Protein AF-0000000067433835 (afdb_homodimer)

pLDDT: mean 89.55, std 10.84, range [39.53, 98.12]

Structure (mmCIF, N/CA/C/O backbone):
data_AF-0000000067433835-model_v1
#
loop_
_entity.id
_entity.type
_entity.pdbx_description
1 polymer 'Trafficking protein particle complex subunit'
#
loop_
_atom_site.group_PDB
_atom_site.id
_atom_site.type_symbol
_atom_site.label_atom_id
_atom_site.label_alt_id
_atom_site.label_comp_id
_atom_site.label_asym_id
_atom_site.label_entity_id
_atom_site.label_seq_id
_atom_site.pdbx_PDB_ins_code
_atom_site.Cartn_x
_atom_site.Cartn_y
_atom_site.Cartn_z
_atom_site.occupancy
_atom_site.B_iso_or_equiv
_atom_site.auth_seq_id
_atom_site.auth_comp_id
_atom_site.auth_asym_id
_atom_site.auth_atom_id
_atom_site.pdbx_PDB_model_num
ATOM 1 N N . MET A 1 1 ? 15.867 -4.273 -8.055 1 51.38 1 MET A N 1
ATOM 2 C CA . MET A 1 1 ? 14.977 -5.406 -7.801 1 51.38 1 MET A CA 1
ATOM 3 C C . MET A 1 1 ? 13.883 -5.484 -8.852 1 51.38 1 MET A C 1
ATOM 5 O O . MET A 1 1 ? 13.164 -4.508 -9.086 1 51.38 1 MET A O 1
ATOM 9 N N . ILE A 1 2 ? 14.023 -6.438 -9.914 1 63.78 2 ILE A N 1
ATOM 10 C CA . ILE A 1 2 ? 13.156 -6.684 -11.062 1 63.78 2 ILE A CA 1
ATOM 11 C C . ILE A 1 2 ? 11.859 -7.34 -10.602 1 63.78 2 ILE A C 1
ATOM 13 O O . ILE A 1 2 ? 11.547 -7.328 -9.406 1 63.78 2 ILE A O 1
ATOM 17 N N . TYR A 1 3 ? 10.867 -8 -11.312 1 83.88 3 TYR A N 1
ATOM 18 C CA . TYR A 1 3 ? 9.547 -8.602 -11.156 1 83.88 3 TYR A CA 1
ATOM 19 C C . TYR A 1 3 ? 9.648 -10.008 -10.578 1 83.88 3 TYR A C 1
ATOM 21 O O . TYR A 1 3 ? 10.547 -10.766 -10.945 1 83.88 3 TYR A O 1
ATOM 29 N N . SER A 1 4 ? 9.039 -10.266 -9.547 1 94.12 4 SER A N 1
ATOM 30 C CA . SER A 1 4 ? 8.773 -11.641 -9.125 1 94.12 4 SER A CA 1
ATOM 31 C C . SER A 1 4 ? 7.277 -11.883 -8.953 1 94.12 4 SER A C 1
ATOM 33 O O . SER A 1 4 ? 6.516 -10.953 -8.68 1 94.12 4 SER A O 1
ATOM 35 N N . PHE A 1 5 ? 6.973 -13.141 -9.25 1 96.69 5 PHE A N 1
ATOM 36 C CA . PHE A 1 5 ? 5.574 -13.539 -9.203 1 96.69 5 PHE A CA 1
ATOM 37 C C . PHE A 1 5 ? 5.379 -14.727 -8.266 1 96.69 5 PHE A C 1
ATOM 39 O O . PHE A 1 5 ? 6.129 -15.703 -8.32 1 96.69 5 PHE A O 1
ATOM 46 N N . TRP A 1 6 ? 4.355 -14.578 -7.363 1 97.56 6 TRP A N 1
ATOM 47 C CA . TRP A 1 6 ? 4.125 -15.578 -6.332 1 97.56 6 TRP A CA 1
ATOM 48 C C . TRP A 1 6 ? 2.648 -15.961 -6.262 1 97.56 6 TRP A C 1
ATOM 50 O O . TRP A 1 6 ? 1.775 -15.094 -6.363 1 97.56 6 TRP A O 1
ATOM 60 N N . ILE A 1 7 ? 2.393 -17.266 -5.973 1 97.69 7 ILE A N 1
ATOM 61 C CA . ILE A 1 7 ? 1.043 -17.719 -5.656 1 97.69 7 ILE A CA 1
ATOM 62 C C . ILE A 1 7 ? 1.061 -18.516 -4.352 1 97.69 7 ILE A C 1
ATOM 64 O O . ILE A 1 7 ? 1.869 -19.438 -4.191 1 97.69 7 ILE A O 1
ATOM 68 N N . PHE A 1 8 ? 0.218 -18.141 -3.498 1 96.88 8 PHE A N 1
ATOM 69 C CA . PHE A 1 8 ? 0.043 -18.859 -2.246 1 96.88 8 PHE A CA 1
ATOM 70 C C . PHE A 1 8 ? -1.345 -19.484 -2.174 1 96.88 8 PHE A C 1
ATOM 72 O O . PHE A 1 8 ? -2.32 -18.906 -2.65 1 96.88 8 PHE A O 1
ATOM 79 N N . ASP A 1 9 ? -1.438 -20.672 -1.582 1 94.19 9 ASP A N 1
ATOM 80 C CA . ASP A 1 9 ? -2.758 -21.266 -1.389 1 94.19 9 ASP A CA 1
ATOM 81 C C . ASP A 1 9 ? -3.371 -20.812 -0.062 1 94.19 9 ASP A C 1
ATOM 83 O O . ASP A 1 9 ? -2.789 -20 0.655 1 94.19 9 ASP A O 1
ATOM 87 N N . ARG A 1 10 ? -4.57 -21.281 0.203 1 92.38 10 ARG A N 1
ATOM 88 C CA . ARG A 1 10 ? -5.32 -20.812 1.365 1 92.38 10 ARG A CA 1
ATOM 89 C C . ARG A 1 10 ? -4.648 -21.25 2.662 1 92.38 10 ARG A C 1
ATOM 91 O O . ARG A 1 10 ? -5 -20.781 3.742 1 92.38 10 ARG A O 1
ATOM 98 N N . HIS A 1 11 ? -3.693 -22.172 2.631 1 91.44 11 HIS A N 1
ATOM 99 C CA . HIS A 1 11 ? -2.998 -22.688 3.809 1 91.44 11 HIS A CA 1
ATOM 100 C C . HIS A 1 11 ? -1.631 -22.031 3.965 1 91.44 11 HIS A C 1
ATOM 102 O O . HIS A 1 11 ? -0.769 -22.547 4.68 1 91.44 11 HIS A O 1
ATOM 108 N N . CYS A 1 12 ? -1.362 -20.969 3.225 1 92.19 12 CYS A N 1
ATOM 109 C CA . CYS A 1 12 ? -0.17 -20.141 3.316 1 92.19 12 CYS A CA 1
ATOM 110 C C . CYS A 1 12 ? 1.027 -20.828 2.668 1 92.19 12 CYS A C 1
ATOM 112 O O . CYS A 1 12 ? 2.17 -20.406 2.869 1 92.19 12 CYS A O 1
ATOM 114 N N . ASN A 1 13 ? 0.76 -21.844 1.94 1 94.25 13 ASN A N 1
ATOM 115 C CA . ASN A 1 13 ? 1.847 -22.469 1.193 1 94.25 13 ASN A CA 1
ATOM 116 C C . ASN A 1 13 ? 2.113 -21.75 -0.122 1 94.25 13 ASN A C 1
ATOM 118 O O . ASN A 1 13 ? 1.178 -21.406 -0.847 1 94.25 13 ASN A O 1
ATOM 122 N N . CYS A 1 14 ? 3.4 -21.531 -0.323 1 96.69 14 CYS A N 1
ATOM 123 C CA . CYS A 1 14 ? 3.766 -20.984 -1.628 1 96.69 14 CYS A CA 1
ATOM 124 C C . CYS A 1 14 ? 3.732 -22.078 -2.695 1 96.69 14 CYS A C 1
ATOM 126 O O . CYS A 1 14 ? 4.555 -22.984 -2.68 1 96.69 14 CYS A O 1
ATOM 128 N N . ILE A 1 15 ? 2.879 -21.938 -3.66 1 96.12 15 ILE A N 1
ATOM 129 C CA . ILE A 1 15 ? 2.684 -23.031 -4.613 1 96.12 15 ILE A CA 1
ATOM 130 C C . ILE A 1 15 ? 3.271 -22.641 -5.969 1 96.12 15 ILE A C 1
ATOM 132 O O . ILE A 1 15 ? 3.271 -23.438 -6.906 1 96.12 15 ILE A O 1
ATOM 136 N N . TYR A 1 16 ? 3.721 -21.453 -6.102 1 97.06 16 TYR A N 1
ATOM 137 C CA . TYR A 1 16 ? 4.391 -21.031 -7.328 1 97.06 16 TYR A CA 1
ATOM 138 C C . TYR A 1 16 ? 5.27 -19.812 -7.074 1 97.06 16 TYR A C 1
ATOM 140 O O . TYR A 1 16 ? 4.875 -18.891 -6.355 1 97.06 16 TYR A O 1
ATOM 148 N N . ASN A 1 17 ? 6.402 -19.812 -7.641 1 96.94 17 ASN A N 1
ATOM 149 C CA . ASN A 1 17 ? 7.312 -18.672 -7.613 1 96.94 17 ASN A CA 1
ATOM 150 C C . ASN A 1 17 ? 8.086 -18.547 -8.922 1 96.94 17 ASN A C 1
ATOM 152 O O . ASN A 1 17 ? 8.547 -19.531 -9.477 1 96.94 17 ASN A O 1
ATOM 156 N N . ARG A 1 18 ? 8.133 -17.359 -9.422 1 96.12 18 ARG A N 1
ATOM 157 C CA . ARG A 1 18 ? 8.891 -17.062 -10.641 1 96.12 18 ARG A CA 1
ATOM 158 C C . ARG A 1 18 ? 9.695 -15.773 -10.469 1 96.12 18 ARG A C 1
ATOM 160 O O . ARG A 1 18 ? 9.133 -14.711 -10.188 1 96.12 18 ARG A O 1
ATOM 167 N N . ASP A 1 19 ? 10.969 -15.891 -10.617 1 92.56 19 ASP A N 1
ATOM 168 C CA . ASP A 1 19 ? 11.875 -14.75 -10.539 1 92.56 19 ASP A CA 1
ATOM 169 C C . ASP A 1 19 ? 12.219 -14.234 -11.938 1 92.56 19 ASP A C 1
ATOM 171 O O . ASP A 1 19 ? 12.805 -14.953 -12.75 1 92.56 19 ASP A O 1
ATOM 175 N N . PHE A 1 20 ? 11.93 -12.93 -12.203 1 89.94 20 PHE A N 1
ATOM 176 C CA . PHE A 1 20 ? 12.164 -12.344 -13.516 1 89.94 20 PHE A CA 1
ATOM 177 C C . PHE A 1 20 ? 13.43 -11.484 -13.508 1 89.94 20 PHE A C 1
ATOM 179 O O . PHE A 1 20 ? 13.719 -10.797 -14.484 1 89.94 20 PHE A O 1
ATOM 186 N N . ALA A 1 21 ? 14.188 -11.312 -12.508 1 78.44 21 AL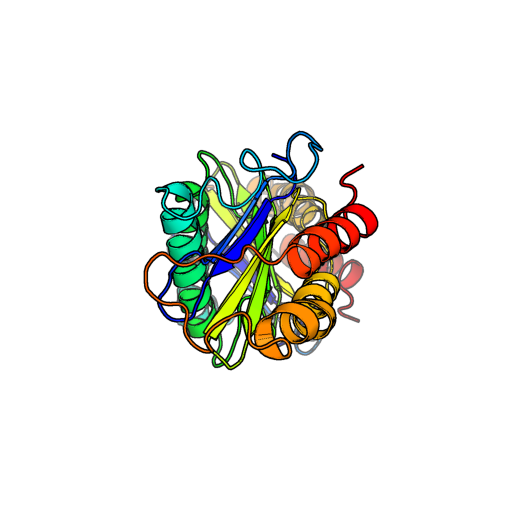A A N 1
ATOM 187 C CA . ALA A 1 21 ? 15.297 -10.383 -12.312 1 78.44 21 ALA A CA 1
ATOM 188 C C . ALA A 1 21 ? 16.297 -10.477 -13.453 1 78.44 21 ALA A C 1
ATOM 190 O O . ALA A 1 21 ? 16.812 -9.461 -13.93 1 78.44 21 ALA A O 1
ATOM 191 N N . GLN A 1 22 ? 16.672 -11.594 -13.969 1 75.69 22 GLN A N 1
ATOM 192 C CA . GLN A 1 22 ? 17.734 -11.695 -14.961 1 75.69 22 GLN A CA 1
ATOM 193 C C . GLN A 1 22 ? 1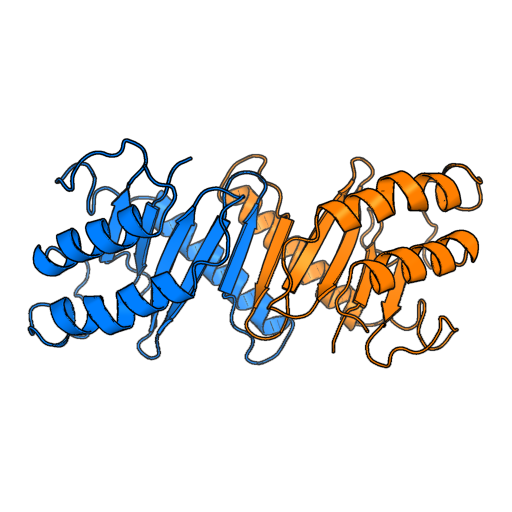7.172 -12.016 -16.344 1 75.69 22 GLN A C 1
ATOM 195 O O . GLN A 1 22 ? 17.922 -12.344 -17.266 1 75.69 22 GLN A O 1
ATOM 200 N N . HIS A 1 23 ? 15.906 -11.758 -16.516 1 78.88 23 HIS A N 1
ATOM 201 C CA . HIS A 1 23 ? 15.25 -12.008 -17.781 1 78.88 23 HIS A CA 1
ATOM 202 C C . HIS A 1 23 ? 15.625 -13.375 -18.344 1 78.88 23 HIS A C 1
ATOM 204 O O . HIS A 1 23 ? 15.812 -13.531 -19.547 1 78.88 23 HIS A O 1
ATOM 210 N N . LYS A 1 24 ? 15.867 -14.266 -17.484 1 83.81 24 LYS A N 1
ATOM 211 C CA . LYS A 1 24 ? 16.156 -15.633 -17.891 1 83.81 24 LYS A CA 1
ATOM 212 C C . LYS A 1 24 ? 14.859 -16.391 -18.219 1 83.81 24 LYS A C 1
ATOM 214 O O . LYS A 1 24 ? 13.812 -16.109 -17.641 1 83.81 24 LYS A O 1
ATOM 219 N N . PRO A 1 25 ? 14.953 -17.25 -19.203 1 87.38 25 PRO A N 1
ATOM 220 C CA . PRO A 1 25 ? 13.781 -18.078 -19.484 1 87.38 25 PRO A CA 1
ATOM 221 C C . PRO A 1 25 ? 13.367 -18.938 -18.281 1 87.38 25 PRO A C 1
ATOM 223 O O . PRO A 1 25 ? 14.156 -19.125 -17.359 1 87.38 25 PRO A O 1
ATOM 226 N N . ALA A 1 26 ? 12.148 -19.344 -18.375 1 91.06 26 ALA A N 1
ATOM 227 C CA . ALA A 1 26 ? 11.656 -20.234 -17.312 1 91.06 26 ALA A CA 1
ATOM 228 C C . ALA A 1 26 ? 12.5 -21.5 -17.234 1 91.06 26 ALA A C 1
ATOM 230 O O . ALA A 1 26 ? 12.797 -22.125 -18.25 1 91.06 26 ALA A O 1
ATOM 231 N N . SER A 1 27 ? 12.992 -21.812 -16.094 1 91.38 27 SER A N 1
ATOM 232 C CA . SER A 1 27 ? 13.789 -23 -15.805 1 91.38 27 SER A CA 1
ATOM 233 C C . SER A 1 27 ? 13.711 -23.375 -14.328 1 91.38 27 SER A C 1
ATOM 235 O O . SER A 1 27 ? 13 -22.734 -13.555 1 91.38 27 SER A O 1
ATOM 237 N N . LYS A 1 28 ? 14.367 -24.422 -13.977 1 89.69 28 LYS A N 1
ATOM 238 C CA . LYS A 1 28 ? 14.391 -24.891 -12.594 1 89.69 28 LYS A CA 1
ATOM 239 C C . LYS A 1 28 ? 15.055 -23.844 -11.68 1 89.69 28 LYS A C 1
ATOM 241 O O . LYS A 1 28 ? 14.836 -23.844 -10.469 1 89.69 28 LYS A O 1
ATOM 246 N N . ASP A 1 29 ? 15.805 -22.953 -12.352 1 91.31 29 ASP A N 1
ATOM 247 C CA . ASP A 1 29 ? 16.531 -21.938 -11.586 1 91.31 29 ASP A CA 1
ATOM 248 C C . ASP A 1 29 ? 15.703 -20.688 -11.383 1 91.31 29 ASP A C 1
ATOM 250 O O . ASP A 1 29 ? 16.062 -19.812 -10.586 1 91.31 29 ASP A O 1
ATOM 254 N N . THR A 1 30 ? 14.594 -20.578 -12.102 1 94.06 30 THR A N 1
ATOM 255 C CA . THR A 1 30 ? 13.844 -19.328 -12.031 1 94.06 30 THR A CA 1
ATOM 256 C C . THR A 1 30 ? 12.398 -19.594 -11.641 1 94.06 30 THR A C 1
ATOM 258 O O . THR A 1 30 ? 11.648 -18.656 -11.336 1 94.06 30 THR A O 1
ATOM 261 N N . VAL A 1 31 ? 12.016 -20.844 -11.664 1 96.12 31 VAL A N 1
ATOM 262 C CA . VAL A 1 31 ? 10.648 -21.219 -11.352 1 96.12 31 VAL A CA 1
ATOM 263 C C . VAL A 1 31 ? 10.633 -22.141 -10.141 1 96.12 31 VAL A C 1
ATOM 265 O O . VAL A 1 31 ? 11.359 -23.141 -10.109 1 96.12 31 VAL A O 1
ATOM 268 N N . ASN A 1 32 ? 9.883 -21.797 -9.133 1 96.31 32 ASN A N 1
ATOM 269 C CA . ASN A 1 32 ? 9.641 -22.594 -7.93 1 96.31 32 ASN A CA 1
ATOM 270 C C . ASN A 1 32 ? 10.938 -22.844 -7.156 1 96.31 32 ASN A C 1
ATOM 272 O O . ASN A 1 32 ? 11.078 -23.875 -6.496 1 96.31 32 ASN A O 1
ATOM 276 N N . ARG A 1 33 ? 11.836 -21.984 -7.312 1 93.69 33 ARG A N 1
ATOM 277 C CA . ARG A 1 33 ? 13.117 -22.109 -6.625 1 93.69 33 ARG A CA 1
ATOM 278 C C . ARG A 1 33 ? 13 -21.688 -5.16 1 93.69 33 ARG A C 1
ATOM 280 O O . ARG A 1 33 ? 13.672 -22.25 -4.293 1 93.69 33 ARG A O 1
ATOM 287 N N . ASN A 1 34 ? 12.07 -20.766 -4.859 1 93.62 34 ASN A N 1
ATOM 288 C CA . ASN A 1 34 ? 12.055 -20.125 -3.551 1 93.62 34 ASN A CA 1
ATOM 289 C C . ASN A 1 34 ? 10.773 -20.453 -2.783 1 93.62 34 ASN A C 1
ATOM 291 O O . ASN A 1 34 ? 10.477 -19.812 -1.768 1 93.62 34 ASN A O 1
ATOM 295 N N . ASN A 1 35 ? 10.062 -21.422 -3.166 1 94.5 35 ASN A N 1
ATOM 296 C CA . ASN A 1 35 ? 8.75 -21.703 -2.588 1 94.5 35 ASN A CA 1
ATOM 297 C C . ASN A 1 35 ? 8.852 -22.062 -1.107 1 94.5 35 ASN A C 1
ATOM 299 O O . ASN A 1 35 ? 7.953 -21.734 -0.325 1 94.5 35 ASN A O 1
ATOM 303 N N . ASP A 1 36 ? 9.922 -22.719 -0.747 1 91.25 36 ASP A N 1
ATOM 304 C CA . ASP A 1 36 ? 10.031 -23.219 0.623 1 91.25 36 ASP A CA 1
ATOM 305 C C . ASP A 1 36 ? 11.055 -22.422 1.42 1 91.25 36 ASP A C 1
ATOM 307 O O . ASP A 1 36 ? 11.406 -22.781 2.541 1 91.25 36 ASP A O 1
ATOM 311 N N . LYS A 1 37 ? 11.492 -21.359 0.833 1 92.38 37 LYS A N 1
ATOM 312 C CA . LYS A 1 37 ? 12.516 -20.547 1.499 1 92.38 37 LYS A CA 1
ATOM 313 C C . LYS A 1 37 ? 11.883 -19.547 2.465 1 92.38 37 LYS A C 1
ATOM 315 O O . LYS A 1 37 ? 10.672 -19.328 2.426 1 92.38 37 LYS A O 1
ATOM 320 N N . ASP A 1 38 ? 12.742 -18.969 3.271 1 93.38 38 ASP A N 1
ATOM 321 C CA . ASP A 1 38 ? 12.32 -17.984 4.266 1 93.38 38 ASP A CA 1
ATOM 322 C C . ASP A 1 38 ? 11.727 -16.75 3.602 1 93.38 38 ASP A C 1
ATOM 324 O O . ASP A 1 38 ? 10.82 -16.125 4.148 1 93.38 38 ASP A O 1
ATOM 328 N N . GLU A 1 39 ? 12.219 -16.531 2.443 1 91.5 39 GLU A N 1
ATOM 329 C CA . GLU A 1 39 ? 11.75 -15.352 1.728 1 91.5 39 GLU A CA 1
ATOM 330 C C . GLU A 1 39 ? 10.258 -15.445 1.435 1 91.5 39 GLU A C 1
ATOM 332 O O . GLU A 1 39 ? 9.523 -14.461 1.603 1 91.5 39 GLU A O 1
ATOM 337 N N . ALA A 1 40 ? 9.82 -16.594 1.001 1 95.12 40 ALA A N 1
ATOM 338 C CA . ALA A 1 40 ? 8.406 -16.797 0.706 1 95.12 40 ALA A CA 1
ATOM 339 C C . ALA A 1 40 ? 7.555 -16.656 1.964 1 95.12 40 ALA A C 1
ATOM 341 O O . ALA A 1 40 ? 6.52 -15.977 1.944 1 95.12 40 ALA A O 1
ATOM 342 N N . LYS A 1 41 ? 8.016 -17.172 2.953 1 94.69 41 LYS A N 1
ATOM 343 C CA . LYS A 1 41 ? 7.297 -17.109 4.223 1 94.69 41 LYS A CA 1
ATOM 344 C C . LYS A 1 41 ? 7.219 -15.68 4.738 1 94.69 41 LYS A C 1
ATOM 346 O O . LYS A 1 41 ? 6.168 -15.242 5.215 1 94.69 41 LYS A O 1
ATOM 351 N N . LEU A 1 42 ? 8.305 -15.039 4.672 1 94 42 LEU A N 1
ATOM 352 C CA . LEU A 1 42 ? 8.352 -13.656 5.113 1 94 42 LEU A CA 1
ATOM 353 C C . LEU A 1 42 ? 7.406 -12.789 4.285 1 94 42 LEU A C 1
ATOM 355 O O . LEU A 1 42 ? 6.672 -11.961 4.828 1 94 42 LEU A O 1
ATOM 359 N N . LEU A 1 43 ? 7.473 -13 2.967 1 94.25 43 LEU A N 1
ATOM 360 C CA . LEU A 1 43 ? 6.613 -12.234 2.072 1 94.25 43 LEU A CA 1
ATOM 361 C C . LEU A 1 43 ? 5.145 -12.453 2.41 1 94.25 43 LEU A C 1
ATOM 363 O O . LEU A 1 43 ? 4.391 -11.484 2.576 1 94.25 43 LEU A O 1
ATOM 367 N N . PHE A 1 44 ? 4.82 -13.695 2.557 1 95.56 44 PHE A N 1
ATOM 368 C CA . PHE A 1 44 ? 3.434 -14.008 2.881 1 95.56 44 PHE A CA 1
ATOM 369 C C . PHE A 1 44 ? 3.039 -13.391 4.219 1 95.56 44 PHE A C 1
ATOM 371 O O . PHE A 1 44 ? 1.987 -12.758 4.328 1 95.56 44 PHE A O 1
ATOM 378 N N . GLY A 1 45 ? 3.803 -13.625 5.172 1 95.38 45 GLY A N 1
ATOM 379 C CA . GLY A 1 45 ? 3.492 -13.109 6.496 1 95.38 45 GLY A CA 1
ATOM 380 C C . GLY A 1 45 ? 3.285 -11.609 6.52 1 95.38 45 GLY A C 1
ATOM 381 O O . GLY A 1 45 ? 2.348 -11.117 7.152 1 95.38 45 GLY A O 1
ATOM 382 N N . ALA A 1 46 ? 4.156 -10.906 5.906 1 94.44 46 ALA A N 1
ATOM 383 C CA . ALA A 1 46 ? 4.055 -9.453 5.859 1 94.44 46 ALA A CA 1
ATOM 384 C C . ALA A 1 46 ? 2.766 -9.016 5.176 1 94.44 46 ALA A C 1
ATOM 386 O O . ALA A 1 46 ? 2.029 -8.172 5.703 1 94.44 46 ALA A O 1
ATOM 387 N N . ILE A 1 47 ? 2.475 -9.617 4.078 1 94.44 47 ILE A N 1
ATOM 388 C CA . ILE A 1 47 ? 1.293 -9.234 3.309 1 94.44 47 ILE A CA 1
ATOM 389 C C . ILE A 1 47 ? 0.031 -9.602 4.086 1 94.44 47 ILE A C 1
ATOM 391 O O . ILE A 1 47 ? -0.93 -8.836 4.121 1 94.44 47 ILE A O 1
ATOM 395 N N . PHE A 1 48 ? 0.115 -10.758 4.707 1 94.38 48 PHE A N 1
ATOM 396 C CA . PHE A 1 48 ? -1.004 -11.195 5.535 1 94.38 48 PHE A CA 1
ATOM 397 C C . PHE A 1 48 ? -1.274 -10.188 6.648 1 94.38 48 PHE A C 1
ATOM 399 O O . PHE A 1 48 ? -2.418 -9.781 6.859 1 94.38 48 PHE A O 1
ATOM 406 N N . SER A 1 49 ? -0.262 -9.805 7.309 1 94.62 49 SER A N 1
ATOM 407 C CA . SER A 1 49 ? -0.385 -8.852 8.406 1 94.62 49 SER A CA 1
ATOM 408 C C . SER A 1 49 ? -0.894 -7.5 7.906 1 94.62 49 SER A C 1
ATOM 410 O O . SER A 1 49 ? -1.765 -6.891 8.531 1 94.62 49 SER A O 1
ATOM 412 N N . MET A 1 50 ? -0.396 -7.008 6.848 1 94.69 50 MET A N 1
ATOM 413 C CA . MET A 1 50 ? -0.802 -5.723 6.293 1 94.69 50 MET A CA 1
ATOM 414 C C . MET A 1 50 ? -2.268 -5.75 5.867 1 94.69 50 MET A C 1
ATOM 416 O O . MET A 1 50 ? -2.998 -4.781 6.082 1 94.69 50 MET A O 1
ATOM 420 N N . SER A 1 51 ? -2.623 -6.848 5.227 1 93.75 51 SER A N 1
ATOM 421 C CA . SER A 1 51 ? -4.016 -7.012 4.82 1 93.75 51 SER A CA 1
ATOM 422 C C . SER A 1 51 ? -4.953 -6.957 6.023 1 93.75 51 SER A C 1
ATOM 424 O O . SER A 1 51 ? -6.008 -6.328 5.965 1 93.75 51 SER A O 1
ATOM 426 N N . ARG A 1 52 ? -4.543 -7.566 7.066 1 92.38 52 ARG A N 1
ATOM 427 C CA . ARG A 1 52 ? -5.34 -7.551 8.289 1 92.38 52 ARG A CA 1
ATOM 428 C C . ARG A 1 52 ? -5.445 -6.141 8.852 1 92.38 52 ARG A C 1
ATOM 430 O O . ARG A 1 52 ? -6.523 -5.715 9.281 1 92.38 52 ARG A O 1
ATOM 437 N N . LEU A 1 53 ? -4.367 -5.414 8.875 1 92.81 53 LEU A N 1
ATOM 438 C CA . LEU A 1 53 ? -4.359 -4.039 9.367 1 92.81 53 LEU A CA 1
ATOM 439 C C . LEU A 1 53 ? -5.27 -3.154 8.523 1 92.81 53 LEU A C 1
ATOM 441 O O . LEU A 1 53 ? -6 -2.316 9.062 1 92.81 53 LEU A O 1
ATOM 445 N N . SER A 1 54 ? -5.199 -3.289 7.223 1 91 54 SER A N 1
ATOM 446 C CA . SER A 1 54 ? -6.035 -2.506 6.32 1 91 54 SER A CA 1
ATOM 447 C C . SER A 1 54 ? -7.516 -2.768 6.574 1 91 54 SER A C 1
ATOM 449 O O . SER A 1 54 ? -8.336 -1.848 6.508 1 91 54 SER A O 1
ATOM 451 N N . SER A 1 55 ? -7.852 -4.02 6.879 1 89.62 55 SER A N 1
ATOM 452 C CA . SER A 1 55 ? -9.242 -4.395 7.117 1 89.62 55 SER A CA 1
ATOM 453 C C . SER A 1 55 ? -9.766 -3.783 8.414 1 89.62 55 SER A C 1
ATOM 455 O O . SER A 1 55 ? -10.969 -3.564 8.555 1 89.62 55 SER A O 1
ATOM 457 N N . LYS A 1 56 ? -8.898 -3.557 9.359 1 87.5 56 LYS A N 1
ATOM 458 C CA . LYS A 1 56 ? -9.273 -2.926 10.617 1 87.5 56 LYS A CA 1
ATOM 459 C C . LYS A 1 56 ? -9.586 -1.446 10.422 1 87.5 56 LYS A C 1
ATOM 461 O O . LYS A 1 56 ? -10.391 -0.872 11.164 1 87.5 56 LYS A O 1
ATOM 466 N N . LEU A 1 57 ? -8.938 -0.791 9.438 1 86.44 57 LEU A N 1
ATOM 467 C CA . LEU A 1 57 ? -9.148 0.625 9.148 1 86.44 57 LEU A CA 1
ATOM 468 C C . LEU A 1 57 ? -10.516 0.857 8.523 1 86.44 57 LEU A C 1
ATOM 470 O O . LEU A 1 57 ? -11.141 1.896 8.742 1 86.44 57 LEU A O 1
ATOM 474 N N . SER A 1 58 ? -10.938 -0.116 7.746 1 82.56 58 SER A N 1
ATOM 475 C CA . SER A 1 58 ? -12.234 -0.031 7.082 1 82.56 58 SER A CA 1
ATOM 476 C C . SER A 1 58 ? -12.812 -1.417 6.82 1 82.56 58 SER A C 1
ATOM 478 O O . SER A 1 58 ? -12.188 -2.238 6.145 1 82.56 58 SER A O 1
ATOM 480 N N . ASP A 1 59 ? -13.938 -1.585 7.309 1 82.62 59 ASP A N 1
ATOM 481 C CA . ASP A 1 59 ? -14.578 -2.893 7.211 1 82.62 59 ASP A CA 1
ATOM 482 C C . ASP A 1 59 ? -14.672 -3.354 5.758 1 82.62 59 ASP A C 1
ATOM 484 O O . ASP A 1 59 ? -15.133 -2.607 4.891 1 82.62 59 ASP A O 1
ATOM 488 N N . GLY A 1 60 ? -14.312 -4.598 5.531 1 81.81 60 GLY A N 1
ATOM 489 C CA . GLY A 1 60 ? -14.422 -5.203 4.215 1 81.81 60 GLY A CA 1
ATOM 490 C C . GLY A 1 60 ? -13.398 -4.684 3.227 1 81.81 60 GLY A C 1
ATOM 491 O O . GLY A 1 60 ? -13.508 -4.922 2.021 1 81.81 60 GLY A O 1
ATOM 492 N N . ASN A 1 61 ? -12.5 -3.992 3.723 1 86.06 61 ASN A N 1
ATOM 493 C CA . ASN A 1 61 ? -11.484 -3.375 2.875 1 86.06 61 ASN A CA 1
ATOM 494 C C . ASN A 1 61 ? -10.344 -4.348 2.568 1 86.06 61 ASN A C 1
ATOM 496 O O . ASN A 1 61 ? -9.836 -5.016 3.467 1 86.06 61 ASN A O 1
ATOM 500 N N . VAL A 1 62 ? -10.133 -4.531 1.301 1 91.5 62 VAL A N 1
ATOM 501 C CA . VAL A 1 62 ? -9.102 -5.469 0.876 1 91.5 62 VAL A CA 1
ATOM 502 C C . VAL A 1 62 ? -7.895 -4.699 0.335 1 91.5 62 VAL A C 1
ATOM 504 O O . VAL A 1 62 ? -8.047 -3.816 -0.515 1 91.5 62 VAL A O 1
ATOM 507 N N . LEU A 1 63 ? -6.695 -5.078 0.83 1 96.44 63 LEU A N 1
ATOM 508 C CA . LEU A 1 63 ? -5.449 -4.488 0.344 1 96.44 63 LEU A CA 1
ATOM 509 C C . LEU A 1 63 ? -5.176 -4.91 -1.096 1 96.44 63 LEU A C 1
ATOM 511 O O . LEU A 1 63 ? -5.227 -6.102 -1.418 1 96.44 63 LEU A O 1
ATOM 515 N N . GLN A 1 64 ? -4.906 -3.951 -1.947 1 97.25 64 GLN A N 1
ATOM 516 C CA . GLN A 1 64 ? -4.703 -4.262 -3.357 1 97.25 64 GLN A CA 1
ATOM 517 C C . GLN A 1 64 ? -3.246 -4.047 -3.764 1 97.25 64 GLN A C 1
ATOM 519 O O . GLN A 1 64 ? -2.764 -4.664 -4.715 1 97.25 64 GLN A O 1
ATOM 524 N N . SER A 1 65 ? -2.572 -3.17 -3.145 1 97.25 65 SER A N 1
ATOM 525 C CA . SER A 1 65 ? -1.157 -2.941 -3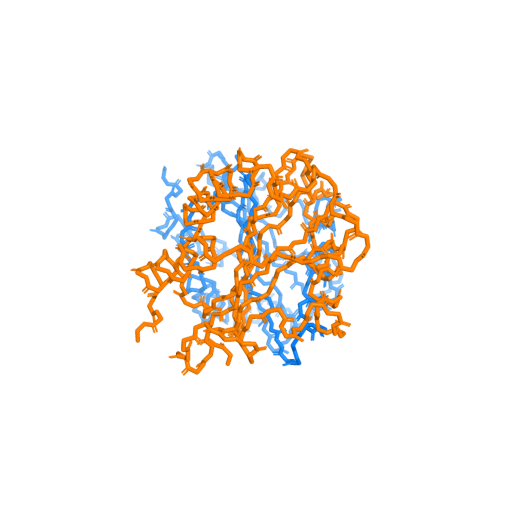.424 1 97.25 65 SER A CA 1
ATOM 526 C C . SER A 1 65 ? -0.515 -2.07 -2.35 1 97.25 65 SER A C 1
ATOM 528 O O . SER A 1 65 ? -1.214 -1.417 -1.573 1 97.25 65 SER A O 1
ATOM 530 N N . PHE A 1 66 ? 0.727 -2.105 -2.252 1 96.56 66 PHE A N 1
ATOM 531 C CA . PHE A 1 66 ? 1.497 -1.126 -1.494 1 96.56 66 PHE A CA 1
ATOM 532 C C . PHE A 1 66 ? 2.838 -0.853 -2.168 1 96.56 66 PHE A C 1
ATOM 534 O O . PHE A 1 66 ? 3.385 -1.723 -2.85 1 96.56 66 PHE A O 1
ATOM 541 N N . ARG A 1 67 ? 3.326 0.36 -1.952 1 96.19 67 ARG A N 1
ATOM 542 C CA . ARG A 1 67 ? 4.531 0.851 -2.611 1 96.19 67 ARG A CA 1
ATOM 543 C C . ARG A 1 67 ? 5.562 1.318 -1.589 1 96.19 67 ARG A C 1
ATOM 545 O O . ARG A 1 67 ? 5.223 2.008 -0.625 1 96.19 67 ARG A O 1
ATOM 552 N N . THR A 1 68 ? 6.754 0.889 -1.786 1 95.12 68 THR A N 1
ATOM 553 C CA . THR A 1 68 ? 7.883 1.358 -0.992 1 95.12 68 THR A CA 1
ATOM 554 C C . THR A 1 68 ? 8.891 2.096 -1.868 1 95.12 68 THR A C 1
ATOM 556 O O . THR A 1 68 ? 8.68 2.244 -3.074 1 95.12 68 THR A O 1
ATOM 559 N N . GLY A 1 69 ? 9.906 2.578 -1.23 1 92.06 69 GLY A N 1
ATOM 560 C CA . GLY A 1 69 ? 10.969 3.221 -1.987 1 92.06 69 GLY A CA 1
ATOM 561 C C . GLY A 1 69 ? 11.727 2.26 -2.881 1 92.06 69 GLY A C 1
ATOM 562 O O . GLY A 1 69 ? 12.445 2.684 -3.789 1 92.06 69 GLY A O 1
ATOM 563 N N . LYS A 1 70 ? 11.523 0.955 -2.713 1 92.12 70 LYS A N 1
ATOM 564 C CA . LYS A 1 70 ? 12.344 -0.029 -3.412 1 92.12 70 LYS A CA 1
ATOM 565 C C . LYS A 1 70 ? 11.508 -0.845 -4.395 1 92.12 70 LYS A C 1
ATOM 567 O O . LYS A 1 70 ? 11.984 -1.204 -5.473 1 92.12 70 LYS A O 1
ATOM 572 N N . TYR A 1 71 ? 10.266 -1.127 -4.066 1 92.94 71 TYR A N 1
ATOM 573 C CA . TYR A 1 71 ? 9.422 -1.968 -4.914 1 92.94 71 TYR A CA 1
ATOM 574 C C . TYR A 1 71 ? 7.945 -1.677 -4.68 1 92.94 71 TYR A C 1
ATOM 576 O O . TYR A 1 71 ? 7.594 -0.904 -3.783 1 92.94 71 TYR A O 1
ATOM 584 N N . LYS A 1 72 ? 7.172 -2.209 -5.492 1 95.19 72 LYS A N 1
ATOM 585 C CA . LYS A 1 72 ? 5.719 -2.217 -5.352 1 95.19 72 LYS A CA 1
ATOM 586 C C . LYS A 1 72 ? 5.172 -3.641 -5.363 1 95.19 72 LYS A C 1
ATOM 588 O O . LYS A 1 72 ? 5.586 -4.461 -6.188 1 95.19 72 LYS A O 1
ATOM 593 N N . ALA A 1 73 ? 4.305 -3.908 -4.441 1 96 73 ALA A N 1
ATOM 594 C CA . ALA A 1 73 ? 3.617 -5.195 -4.391 1 96 73 ALA A CA 1
ATOM 595 C C . ALA A 1 73 ? 2.168 -5.062 -4.852 1 96 73 ALA A C 1
ATOM 597 O O . ALA A 1 73 ? 1.438 -4.191 -4.371 1 96 73 ALA A O 1
ATOM 598 N N . HIS A 1 74 ? 1.77 -5.891 -5.754 1 97.06 74 HIS A N 1
ATOM 599 C CA . HIS A 1 74 ? 0.399 -5.984 -6.246 1 97.06 74 HIS A CA 1
ATOM 600 C C . HIS A 1 74 ? -0.258 -7.285 -5.801 1 97.06 74 HIS A C 1
ATOM 602 O O . HIS A 1 74 ? 0.341 -8.359 -5.914 1 97.06 74 HIS A O 1
ATOM 608 N N . LEU A 1 75 ? -1.496 -7.121 -5.332 1 98.12 75 LEU A N 1
ATOM 609 C CA . LEU A 1 75 ? -2.094 -8.258 -4.637 1 98.12 75 LEU A CA 1
ATOM 610 C C . LEU A 1 75 ? -3.473 -8.578 -5.207 1 98.12 75 LEU A C 1
ATOM 612 O O . LEU A 1 75 ? -4.25 -7.668 -5.504 1 98.12 75 LEU A O 1
ATOM 616 N N . LYS A 1 76 ? -3.764 -9.859 -5.34 1 97.56 76 LYS A N 1
ATOM 617 C CA . LYS A 1 76 ? -5.094 -10.352 -5.68 1 97.56 76 LYS A CA 1
ATOM 618 C C . LYS A 1 76 ? -5.434 -11.602 -4.867 1 97.56 76 LYS A C 1
ATOM 620 O O . LYS A 1 76 ? -4.715 -12.602 -4.922 1 97.56 76 LYS A O 1
ATOM 625 N N . GLU A 1 77 ? -6.516 -11.477 -4.16 1 95.69 77 GLU A N 1
ATOM 626 C CA . GLU A 1 77 ? -7.031 -12.625 -3.422 1 95.69 77 GLU A CA 1
ATOM 627 C C . GLU A 1 77 ? -8.305 -13.164 -4.059 1 95.69 77 GLU A C 1
ATOM 629 O O . GLU A 1 77 ? -9.203 -12.398 -4.41 1 95.69 77 GLU A O 1
ATOM 634 N N . THR A 1 78 ? -8.398 -14.469 -4.176 1 95.12 78 THR A N 1
ATOM 635 C CA . THR A 1 78 ? -9.57 -15.086 -4.781 1 95.12 78 THR A CA 1
ATOM 636 C C . THR A 1 78 ? -10.539 -15.578 -3.707 1 95.12 78 THR A C 1
ATOM 638 O O . THR A 1 78 ? -10.195 -15.602 -2.521 1 95.12 78 THR A O 1
ATOM 641 N N . ALA A 1 79 ? -11.711 -16.016 -4.125 1 91.81 79 ALA A N 1
ATOM 642 C CA . ALA A 1 79 ? -12.734 -16.531 -3.217 1 91.81 79 ALA A CA 1
ATOM 643 C C . ALA A 1 79 ? -12.289 -17.844 -2.566 1 91.81 79 ALA A C 1
ATOM 645 O O . ALA A 1 79 ? -12.68 -18.141 -1.437 1 91.81 79 ALA A O 1
ATOM 646 N N . THR A 1 80 ? -11.391 -18.578 -3.227 1 92.19 80 THR A N 1
ATOM 647 C CA . THR A 1 80 ? -10.93 -19.875 -2.707 1 92.19 80 THR A CA 1
ATOM 648 C C . THR A 1 80 ? -9.727 -19.688 -1.788 1 92.19 80 THR A C 1
ATOM 650 O O . THR A 1 80 ? -9.227 -20.656 -1.213 1 92.19 80 THR A O 1
ATOM 653 N N . GLY A 1 81 ? -9.266 -18.5 -1.647 1 93.19 81 GLY A N 1
ATOM 654 C CA . GLY A 1 81 ? -8.211 -18.188 -0.7 1 93.19 81 GLY A CA 1
ATOM 655 C C . GLY A 1 81 ? -6.828 -18.172 -1.331 1 93.19 81 GLY A C 1
ATOM 656 O O . GLY A 1 81 ? -5.816 -18.125 -0.628 1 93.19 81 GLY A O 1
ATOM 657 N N . LEU A 1 82 ? -6.812 -18.25 -2.652 1 95.56 82 LEU A N 1
ATOM 658 C CA . LEU A 1 82 ? -5.531 -18.078 -3.328 1 95.56 82 LEU A CA 1
ATOM 659 C C . LEU A 1 82 ? -5.082 -16.625 -3.281 1 95.56 82 LEU A C 1
ATOM 661 O O . LEU A 1 82 ? -5.906 -15.711 -3.357 1 95.56 82 LEU A O 1
ATOM 665 N N . ARG A 1 83 ? -3.793 -16.453 -3.227 1 97.06 83 ARG A N 1
ATOM 666 C CA . ARG A 1 83 ? -3.209 -15.125 -3.264 1 97.06 83 ARG A CA 1
ATOM 667 C C . ARG A 1 83 ? -2.17 -15.008 -4.375 1 97.06 83 ARG A C 1
ATOM 669 O O . ARG A 1 83 ? -1.207 -15.781 -4.414 1 97.06 83 ARG A O 1
ATOM 676 N N . PHE A 1 84 ? -2.441 -14.141 -5.277 1 98 84 PHE A N 1
ATOM 677 C CA . PHE A 1 84 ? -1.499 -13.789 -6.328 1 98 84 PHE A CA 1
ATOM 678 C C . PHE A 1 84 ? -0.749 -12.508 -5.977 1 98 84 PHE A C 1
ATOM 680 O O . PHE A 1 84 ? -1.365 -11.477 -5.695 1 98 84 PHE A O 1
ATOM 687 N N . ILE A 1 85 ? 0.599 -12.586 -5.973 1 97.62 85 ILE A N 1
ATOM 688 C CA . ILE A 1 85 ? 1.43 -11.453 -5.586 1 97.62 85 ILE A CA 1
ATOM 689 C C . ILE A 1 85 ? 2.463 -11.172 -6.672 1 97.62 85 ILE A C 1
ATOM 691 O O . ILE A 1 85 ? 3.234 -12.055 -7.047 1 97.62 85 ILE A O 1
ATOM 695 N N . LEU A 1 86 ? 2.441 -10.016 -7.184 1 96.19 86 LEU A N 1
ATOM 696 C CA . LEU A 1 86 ? 3.43 -9.562 -8.156 1 96.19 86 LEU A CA 1
ATOM 697 C C . LEU A 1 86 ? 4.254 -8.406 -7.602 1 96.19 86 LEU A C 1
ATOM 699 O O . LEU A 1 86 ? 3.703 -7.379 -7.211 1 96.19 86 LEU A O 1
ATOM 703 N N . ILE A 1 87 ? 5.531 -8.625 -7.527 1 95 87 ILE A N 1
ATOM 704 C CA . ILE A 1 87 ? 6.445 -7.578 -7.082 1 95 87 ILE A CA 1
ATOM 705 C C . ILE A 1 87 ? 7.07 -6.887 -8.289 1 95 87 ILE A C 1
ATOM 707 O O . ILE A 1 87 ? 7.582 -7.547 -9.195 1 95 87 ILE A O 1
ATOM 711 N N . SER A 1 88 ? 7.008 -5.559 -8.336 1 93.38 88 SER A N 1
ATOM 712 C CA . SER A 1 88 ? 7.555 -4.773 -9.438 1 93.38 88 SER A CA 1
ATOM 713 C C . SER A 1 88 ? 8.422 -3.627 -8.922 1 93.38 88 SER A C 1
ATOM 715 O O . SER A 1 88 ? 8.633 -3.494 -7.719 1 93.38 88 SER A O 1
ATOM 717 N N . ASP A 1 89 ? 8.977 -2.896 -9.867 1 91.94 89 ASP A N 1
ATOM 718 C CA . ASP A 1 89 ? 9.594 -1.625 -9.508 1 91.94 89 ASP A CA 1
ATOM 719 C C . ASP A 1 89 ? 8.578 -0.663 -8.906 1 91.94 89 ASP A C 1
ATOM 721 O O . ASP A 1 89 ? 7.391 -0.709 -9.258 1 91.94 89 ASP A O 1
ATOM 725 N N . SER A 1 90 ? 9.062 0.232 -8.102 1 91.75 90 SER A N 1
ATOM 726 C CA . SER A 1 90 ? 8.195 1.148 -7.367 1 91.75 90 SER A CA 1
ATOM 727 C C . SER A 1 90 ? 7.457 2.088 -8.32 1 91.75 90 SER A C 1
ATOM 729 O O . SER A 1 90 ? 6.406 2.631 -7.969 1 91.75 90 SER A O 1
ATOM 731 N N . ASN A 1 91 ? 7.926 2.275 -9.5 1 89.94 91 ASN A N 1
ATOM 732 C CA . ASN A 1 91 ? 7.371 3.271 -10.406 1 89.94 91 ASN A CA 1
ATOM 733 C C . ASN A 1 91 ? 6.344 2.658 -11.359 1 89.94 91 ASN A C 1
ATOM 735 O O . ASN A 1 91 ? 5.754 3.359 -12.18 1 89.94 91 ASN A O 1
ATOM 739 N N . VAL A 1 92 ? 6.117 1.411 -11.211 1 90.56 92 VAL A N 1
ATOM 740 C CA . VAL A 1 92 ? 5.172 0.722 -12.086 1 90.56 92 VAL A CA 1
ATOM 741 C C . VAL A 1 92 ? 3.742 1.084 -11.688 1 90.56 92 VAL A C 1
ATOM 743 O O . VAL A 1 92 ? 3.443 1.25 -10.5 1 90.56 92 VAL A O 1
ATOM 746 N N . GLY A 1 93 ? 2.859 1.258 -12.656 1 91.12 93 GLY A N 1
ATOM 747 C CA . GLY A 1 93 ? 1.457 1.56 -12.414 1 91.12 93 GLY A CA 1
ATOM 748 C C . GLY A 1 93 ? 0.673 0.372 -11.883 1 91.12 93 GLY A C 1
ATOM 749 O O . GLY A 1 93 ? 1.259 -0.612 -11.43 1 91.12 93 GLY A O 1
ATOM 750 N N . ASP A 1 94 ? -0.548 0.534 -11.844 1 92.38 94 ASP A N 1
ATOM 751 C CA . ASP A 1 94 ? -1.466 -0.469 -11.312 1 92.38 94 ASP A CA 1
ATOM 752 C C . ASP A 1 94 ? -1.46 -1.729 -12.172 1 92.38 94 ASP A C 1
ATOM 754 O O . ASP A 1 94 ? -1.71 -1.665 -13.375 1 92.38 94 ASP A O 1
ATOM 758 N N . LEU A 1 95 ? -1.254 -2.842 -11.562 1 94.12 95 LEU A N 1
ATOM 759 C CA . LEU A 1 95 ? -1.22 -4.098 -12.305 1 94.12 95 LEU A CA 1
ATOM 760 C C . LEU A 1 95 ? -2.383 -4.996 -11.898 1 94.12 95 LEU A C 1
ATOM 762 O O . LEU A 1 95 ? -2.311 -6.219 -12.055 1 94.12 95 LEU A O 1
ATOM 766 N N . SER A 1 96 ? -3.379 -4.438 -11.312 1 94.31 96 SER A N 1
ATOM 767 C CA . SER A 1 96 ? -4.551 -5.215 -10.93 1 94.31 96 SER A CA 1
ATOM 768 C C . SER A 1 96 ? -5.152 -5.941 -12.133 1 94.31 96 SER A C 1
ATOM 770 O O . SER A 1 96 ? -5.609 -7.078 -12.008 1 94.31 96 SER A O 1
ATOM 772 N N . GLY A 1 97 ? -5.16 -5.258 -13.25 1 95 97 GLY A N 1
ATOM 773 C CA . GLY A 1 97 ? -5.656 -5.891 -14.461 1 95 97 GLY A CA 1
ATOM 774 C C . GLY A 1 97 ? -4.863 -7.117 -14.859 1 95 97 GLY A C 1
ATOM 775 O O . GLY A 1 97 ? -5.438 -8.141 -15.242 1 95 97 GLY A O 1
ATOM 776 N N . LEU A 1 98 ? -3.605 -7.02 -14.797 1 95.69 98 LEU A N 1
ATOM 777 C CA . LEU A 1 98 ? -2.73 -8.141 -15.117 1 95.69 98 LEU A CA 1
ATOM 778 C C . LEU A 1 98 ? -2.975 -9.312 -14.164 1 95.69 98 LEU A C 1
ATOM 780 O O . LEU A 1 98 ? -3.08 -10.461 -14.602 1 95.69 98 LEU A O 1
ATOM 784 N N . LEU A 1 99 ? -3.1 -9.039 -12.922 1 97.12 99 LEU A N 1
ATOM 785 C CA . LEU A 1 99 ? -3.35 -10.086 -11.938 1 97.12 99 LEU A CA 1
ATOM 786 C C . LEU A 1 99 ? -4.68 -10.773 -12.203 1 97.12 99 LEU A C 1
ATOM 788 O O . LEU A 1 99 ? -4.789 -12 -12.078 1 97.12 99 LEU A O 1
ATOM 792 N N . ASN A 1 100 ? -5.617 -9.977 -12.594 1 97.19 100 ASN A N 1
ATOM 793 C CA . ASN A 1 100 ? -6.91 -10.555 -12.953 1 97.19 100 ASN A CA 1
ATOM 794 C C . ASN A 1 100 ? -6.793 -11.484 -14.164 1 97.19 100 ASN A C 1
ATOM 796 O O . ASN A 1 100 ? -7.406 -12.547 -14.195 1 97.19 100 ASN A O 1
ATOM 800 N N . GLN A 1 101 ? -6.059 -11.086 -15.086 1 97.06 101 GLN A N 1
ATOM 801 C CA . GLN A 1 101 ? -5.832 -11.922 -16.266 1 97.06 101 GLN A CA 1
ATOM 802 C C . GLN A 1 101 ? -5.09 -13.203 -15.891 1 97.06 101 GLN A C 1
ATOM 804 O O . GLN A 1 101 ? -5.438 -14.289 -16.359 1 97.06 101 GLN A O 1
ATOM 809 N N . LEU A 1 102 ? -4.082 -13.086 -15.078 1 97.38 102 LEU A N 1
ATOM 810 C CA . LEU A 1 102 ? -3.316 -14.242 -14.633 1 97.38 102 LEU A CA 1
ATOM 811 C C . LEU A 1 102 ? -4.219 -15.266 -13.945 1 97.38 102 LEU A C 1
ATOM 813 O O . LEU A 1 102 ? -4.039 -16.469 -14.117 1 97.38 102 LEU A O 1
ATOM 817 N N . TYR A 1 103 ? -5.176 -14.75 -13.25 1 97.69 103 TYR A N 1
ATOM 818 C CA . TYR A 1 103 ? -6.098 -15.648 -12.562 1 97.69 103 TYR A CA 1
ATOM 819 C C . TYR A 1 103 ? -7.184 -16.156 -13.508 1 97.69 103 TYR A C 1
ATOM 821 O O . TYR A 1 103 ? -7.285 -17.344 -13.766 1 97.69 103 TYR A O 1
ATOM 829 N N . SER A 1 104 ? -7.949 -15.25 -14.164 1 96.75 104 SER A N 1
ATOM 830 C CA . SER A 1 104 ? -9.18 -15.578 -14.859 1 96.75 104 SER A CA 1
ATOM 831 C C . SER A 1 104 ? -8.898 -16.219 -16.219 1 96.75 104 SER A C 1
ATOM 833 O O . SER A 1 104 ? -9.625 -17.109 -16.656 1 96.75 104 SER A O 1
ATOM 835 N N . ASP A 1 105 ? -7.891 -15.828 -16.812 1 95.75 105 ASP A N 1
ATOM 836 C CA . ASP A 1 105 ? -7.629 -16.312 -18.172 1 95.75 105 ASP A CA 1
ATOM 837 C C . ASP A 1 105 ? -6.602 -17.453 -18.156 1 95.75 105 ASP A C 1
ATOM 839 O O . ASP A 1 105 ? -6.652 -18.344 -18.984 1 95.75 105 ASP A O 1
ATOM 843 N N . LEU A 1 106 ? -5.75 -17.391 -17.25 1 96.38 106 LEU A N 1
ATOM 844 C CA . LEU A 1 106 ? -4.656 -18.344 -17.328 1 96.38 106 LEU A CA 1
ATOM 845 C C . LEU A 1 106 ? -4.801 -19.422 -16.25 1 96.38 106 LEU A C 1
ATOM 847 O O . LEU A 1 106 ? -4.977 -20.594 -16.547 1 96.38 106 LEU A O 1
ATOM 851 N N . TYR A 1 107 ? -4.809 -19.078 -14.984 1 96.5 107 TYR A N 1
ATOM 852 C CA . TYR A 1 107 ? -4.832 -20.047 -13.898 1 96.5 107 TYR A CA 1
ATOM 853 C C . TYR A 1 107 ? -6.055 -20.953 -14 1 96.5 107 TYR A C 1
ATOM 855 O O . TYR A 1 107 ? -5.938 -22.188 -13.922 1 96.5 107 TYR A O 1
ATOM 863 N N . LEU A 1 108 ? -7.176 -20.359 -14.18 1 94.69 108 LEU A N 1
ATOM 864 C CA . LEU A 1 108 ? -8.414 -21.125 -14.242 1 94.69 108 LEU A CA 1
ATOM 865 C C . LEU A 1 108 ? -8.406 -22.094 -15.43 1 94.69 108 LEU A C 1
ATOM 867 O O . LEU A 1 108 ? -8.836 -23.234 -15.305 1 94.69 108 LEU A O 1
ATOM 871 N N . ASN A 1 109 ? -7.793 -21.688 -16.516 1 94.06 109 ASN A N 1
ATOM 872 C CA . ASN A 1 109 ? -7.863 -22.453 -17.75 1 94.06 109 ASN A CA 1
ATOM 873 C C . ASN A 1 109 ? -6.742 -23.484 -17.828 1 94.06 109 ASN A C 1
ATOM 875 O O . ASN A 1 109 ? -6.867 -24.5 -18.516 1 94.06 109 ASN A O 1
ATOM 879 N N . THR A 1 110 ? -5.723 -23.281 -17.141 1 94.44 110 THR A N 1
ATOM 880 C CA . THR A 1 110 ? -4.59 -24.188 -17.281 1 94.44 110 THR A CA 1
ATOM 881 C C . THR A 1 110 ? -4.449 -25.078 -16.047 1 94.44 110 THR A C 1
ATOM 883 O O . THR A 1 110 ? -3.969 -26.219 -16.141 1 94.44 110 THR A O 1
ATOM 886 N N . ILE A 1 111 ? -4.844 -24.578 -14.883 1 92.75 111 ILE A N 1
ATOM 887 C CA . ILE A 1 111 ? -4.645 -25.328 -13.641 1 92.75 111 ILE A CA 1
ATOM 888 C C . ILE A 1 111 ? -5.969 -25.938 -13.195 1 92.75 111 ILE A C 1
ATOM 890 O O . ILE A 1 111 ? -6.082 -27.156 -13.047 1 92.75 111 ILE A O 1
ATOM 894 N N . VAL A 1 112 ? -7.043 -25.188 -13.086 1 89.38 112 VAL A N 1
ATOM 895 C CA . VAL A 1 112 ? -8.305 -25.625 -12.5 1 89.38 112 VAL A CA 1
ATOM 896 C C . VAL A 1 112 ? -9.062 -26.5 -13.492 1 89.38 112 VAL A C 1
ATOM 898 O O . VAL A 1 112 ? -9.5 -27.594 -13.156 1 89.38 112 VAL A O 1
ATOM 901 N N . LYS A 1 113 ? -9.164 -26.125 -14.719 1 87.06 113 LYS A N 1
ATOM 902 C CA . LYS A 1 113 ? -9.969 -26.828 -15.703 1 87.06 113 LYS A CA 1
ATOM 903 C C . LYS A 1 113 ? -9.25 -28.078 -16.203 1 87.06 113 LYS A C 1
ATOM 905 O O . LYS A 1 113 ? -9.891 -29.047 -16.641 1 87.06 113 LYS A O 1
ATOM 910 N N . ASN A 1 114 ? -8 -28.125 -16.203 1 77.81 114 ASN A N 1
ATOM 911 C CA . ASN A 1 114 ? -7.262 -29.25 -16.75 1 77.81 114 ASN A CA 1
ATOM 912 C C . ASN A 1 114 ? -7.062 -30.344 -15.703 1 77.81 114 ASN A C 1
ATOM 914 O O . ASN A 1 114 ? -6.59 -31.438 -16.031 1 77.81 114 ASN A O 1
ATOM 918 N N . GLY A 1 115 ? -7.613 -30.156 -14.531 1 67.06 115 GLY A N 1
ATOM 919 C CA . GLY A 1 115 ? -7.57 -31.188 -13.508 1 67.06 115 GLY A CA 1
ATOM 920 C C . GLY A 1 115 ? -6.164 -31.5 -13.031 1 67.06 115 GLY A C 1
ATOM 921 O O . GLY A 1 115 ? -5.918 -32.562 -12.469 1 67.06 115 GLY A O 1
ATOM 922 N N . LEU A 1 116 ? -5.207 -30.797 -13.484 1 60.22 116 LEU A N 1
ATOM 923 C CA . LEU A 1 116 ? -3.828 -31.156 -13.156 1 60.22 116 LEU A CA 1
ATOM 924 C C . LEU A 1 116 ? -3.479 -30.734 -11.734 1 60.22 116 LEU A C 1
ATOM 926 O O . LEU A 1 116 ? -2.479 -31.188 -11.172 1 60.22 116 LEU A O 1
ATOM 930 N N . SER A 1 117 ? -4.312 -29.812 -11.188 1 61.59 117 SER A N 1
ATOM 931 C CA . SER A 1 117 ? -4.031 -29.438 -9.805 1 61.59 117 SER A CA 1
ATOM 932 C C . SER A 1 117 ? -5.234 -29.688 -8.906 1 61.59 117 SER A C 1
ATOM 934 O O . SER A 1 117 ? -6.375 -29.438 -9.289 1 61.59 117 SER A O 1
ATOM 936 N N . PRO A 1 118 ? -4.902 -30.5 -7.789 1 59.06 118 PRO A N 1
ATOM 937 C CA . PRO A 1 118 ? -5.992 -30.625 -6.82 1 59.06 118 PRO A CA 1
ATOM 938 C C . PRO A 1 118 ? -6.523 -29.281 -6.336 1 59.06 118 PRO A C 1
ATOM 940 O O . PRO A 1 118 ? -5.836 -28.266 -6.449 1 59.06 118 PRO A O 1
ATOM 943 N N . VAL A 1 119 ? -7.863 -29.203 -6.172 1 59.97 119 VAL A N 1
ATOM 944 C CA . VAL A 1 119 ? -8.492 -28 -5.641 1 59.97 119 VAL A CA 1
ATOM 945 C C . VAL A 1 119 ? -7.68 -27.469 -4.461 1 59.97 119 VAL A C 1
ATOM 947 O O . VAL A 1 119 ? -7.492 -26.25 -4.324 1 59.97 119 VAL A O 1
ATOM 950 N N . ASP A 1 120 ? -7.129 -28.359 -3.605 1 65.19 120 ASP A N 1
ATOM 951 C CA . ASP A 1 120 ? -6.223 -28.047 -2.5 1 65.19 120 ASP A CA 1
ATOM 952 C C . ASP A 1 120 ? -4.867 -28.734 -2.699 1 65.19 120 ASP A C 1
ATOM 954 O O . ASP A 1 120 ? -4.793 -29.969 -2.789 1 65.19 120 ASP A O 1
ATOM 958 N N . PHE A 1 121 ? -3.904 -27.953 -2.975 1 75.88 121 PHE A N 1
ATOM 959 C CA . PHE A 1 121 ? -2.559 -28.484 -3.146 1 75.88 121 PHE A CA 1
ATOM 960 C C . PHE A 1 121 ? -2.109 -29.234 -1.897 1 75.88 121 PHE A C 1
ATOM 962 O O . PHE A 1 121 ? -2.395 -28.812 -0.776 1 75.88 121 PHE A O 1
ATOM 969 N N . LYS A 1 122 ? -1.724 -30.453 -2.121 1 76.62 122 LYS A N 1
ATOM 970 C CA . LYS A 1 122 ? -1.1 -31.141 -1.001 1 76.62 122 LYS A CA 1
ATOM 971 C C . LYS A 1 122 ? 0.173 -30.438 -0.551 1 76.62 122 LYS A C 1
ATOM 973 O O . LYS A 1 122 ? 0.748 -29.641 -1.304 1 76.62 122 LYS A O 1
ATOM 978 N N . GLU A 1 123 ? 0.477 -30.641 0.686 1 75.75 123 GLU A N 1
ATOM 979 C CA . GLU A 1 123 ? 1.692 -30.047 1.231 1 75.75 123 GLU A CA 1
ATOM 980 C C . GLU A 1 123 ? 2.895 -30.328 0.335 1 75.75 123 GLU A C 1
ATOM 982 O O . GLU A 1 123 ? 3.105 -31.469 -0.096 1 75.75 123 GLU A O 1
ATOM 987 N N . GLY A 1 124 ? 3.57 -29.328 -0.107 1 82.06 124 GLY A N 1
ATOM 988 C CA . GLY A 1 124 ? 4.797 -29.484 -0.867 1 82.06 124 GLY A CA 1
ATOM 989 C C . GLY A 1 124 ? 4.582 -29.453 -2.367 1 82.06 124 GLY A C 1
ATOM 990 O O . GLY A 1 124 ? 5.543 -29.359 -3.137 1 82.06 124 GLY A O 1
ATOM 991 N N . MET A 1 125 ? 3.371 -29.531 -2.748 1 88.31 125 MET A N 1
ATOM 992 C CA . MET A 1 125 ? 3.107 -29.516 -4.184 1 88.31 125 MET A CA 1
ATOM 993 C C . MET A 1 125 ? 3.15 -28.094 -4.727 1 88.31 125 MET A C 1
ATOM 995 O O . MET A 1 125 ? 2.688 -27.156 -4.07 1 88.31 125 MET A O 1
ATOM 999 N N . VAL A 1 126 ? 3.729 -28.031 -5.918 1 93.75 126 VAL A N 1
ATOM 1000 C CA . VAL A 1 126 ? 3.826 -26.734 -6.574 1 93.75 126 VAL A CA 1
ATOM 1001 C C . VAL A 1 126 ? 3.322 -26.828 -8.008 1 93.75 126 VAL A C 1
ATOM 1003 O O . VAL A 1 126 ? 3.109 -27.938 -8.523 1 93.75 126 VAL A O 1
ATOM 1006 N N . ILE A 1 127 ? 3.047 -25.719 -8.594 1 94.62 127 ILE A N 1
ATOM 1007 C CA . ILE A 1 127 ? 2.59 -25.672 -9.984 1 94.62 127 ILE A CA 1
ATOM 1008 C C . ILE A 1 127 ? 3.762 -25.938 -10.922 1 94.62 127 ILE A C 1
ATOM 1010 O O . ILE A 1 127 ? 4.746 -25.188 -10.93 1 94.62 127 ILE A O 1
ATOM 1014 N N . LYS A 1 128 ? 3.566 -26.938 -11.719 1 92.62 128 LYS A N 1
ATOM 1015 C CA . LYS A 1 128 ? 4.609 -27.312 -12.664 1 92.62 128 LYS A CA 1
ATOM 1016 C C . LYS A 1 128 ? 4.07 -27.328 -14.094 1 92.62 128 LYS A C 1
ATOM 1018 O O . LYS A 1 128 ? 4.816 -27.594 -15.039 1 92.62 128 LYS A O 1
ATOM 1023 N N . ASN A 1 129 ? 2.793 -27.016 -14.227 1 93.06 129 ASN A N 1
ATOM 1024 C CA . ASN A 1 129 ? 2.143 -27.031 -15.531 1 93.06 129 ASN A CA 1
ATOM 1025 C C . ASN A 1 129 ? 2.799 -26.047 -16.5 1 93.06 129 ASN A C 1
ATOM 1027 O O . ASN A 1 129 ? 2.764 -24.844 -16.281 1 93.06 129 ASN A O 1
ATOM 1031 N N . MET A 1 130 ? 3.307 -26.547 -17.641 1 93.44 130 MET A N 1
ATOM 1032 C CA . MET A 1 130 ? 4.094 -25.734 -18.562 1 93.44 130 MET A CA 1
ATOM 1033 C C . MET A 1 130 ? 3.207 -24.734 -19.297 1 93.44 130 MET A C 1
ATOM 1035 O O . MET A 1 130 ? 3.656 -23.641 -19.641 1 93.44 130 MET A O 1
ATOM 1039 N N . SER A 1 131 ? 1.96 -25.109 -19.5 1 94.31 131 SER A N 1
ATOM 1040 C CA . SER A 1 131 ? 1.037 -24.141 -20.109 1 94.31 131 SER A CA 1
ATOM 1041 C C . SER A 1 131 ? 0.876 -22.906 -19.234 1 94.31 131 SER A C 1
ATOM 1043 O O . SER A 1 131 ? 0.884 -21.781 -19.734 1 94.31 131 SER A O 1
ATOM 1045 N N . PHE A 1 132 ? 0.79 -23.172 -17.938 1 96.5 132 PHE A N 1
ATOM 1046 C CA . PHE A 1 132 ? 0.678 -22.047 -17.016 1 96.5 132 PHE A CA 1
ATOM 1047 C C . PHE A 1 132 ? 1.978 -21.25 -16.969 1 96.5 132 PHE A C 1
ATOM 1049 O O . PHE A 1 132 ? 1.965 -20.031 -17.062 1 96.5 132 PHE A O 1
ATOM 1056 N N . ILE A 1 133 ? 3.055 -21.938 -16.844 1 96.31 133 ILE A N 1
ATOM 1057 C CA . ILE A 1 133 ? 4.359 -21.312 -16.672 1 96.31 133 ILE A CA 1
ATOM 1058 C C . ILE A 1 133 ? 4.664 -20.438 -17.891 1 96.31 133 ILE A C 1
ATOM 1060 O O . ILE A 1 133 ? 4.996 -19.25 -17.75 1 96.31 133 ILE A O 1
ATOM 1064 N N . ASN A 1 134 ? 4.449 -20.953 -19.031 1 95.62 134 ASN A N 1
ATOM 1065 C CA . ASN A 1 134 ? 4.723 -20.203 -20.25 1 95.62 134 ASN A CA 1
ATOM 1066 C C . ASN A 1 134 ? 3.734 -19.047 -20.438 1 95.62 134 ASN A C 1
ATOM 1068 O O . ASN A 1 134 ? 4.117 -17.953 -20.844 1 95.62 134 ASN A O 1
ATOM 1072 N N . GLY A 1 135 ? 2.5 -19.344 -20.141 1 95.75 135 GLY A N 1
ATOM 1073 C CA . GLY A 1 135 ? 1.484 -18.312 -20.25 1 95.75 135 GLY A CA 1
ATOM 1074 C C . GLY A 1 135 ? 1.726 -17.141 -19.312 1 95.75 135 GLY A C 1
ATOM 1075 O O . GLY A 1 135 ? 1.562 -15.984 -19.688 1 95.75 135 GLY A O 1
ATOM 1076 N N . ALA A 1 136 ? 2.119 -17.438 -18.094 1 95.81 136 ALA A N 1
ATOM 1077 C CA . ALA A 1 136 ? 2.416 -16.406 -17.125 1 95.81 136 ALA A CA 1
ATOM 1078 C C . ALA A 1 136 ? 3.611 -15.562 -17.562 1 95.81 136 ALA A C 1
ATOM 1080 O O . ALA A 1 136 ? 3.58 -14.328 -17.469 1 95.81 136 ALA A O 1
ATOM 1081 N N . ASP A 1 137 ? 4.613 -16.219 -18.078 1 93.94 137 ASP A N 1
ATOM 1082 C CA . ASP A 1 137 ? 5.781 -15.5 -18.594 1 93.94 137 ASP A CA 1
ATOM 1083 C C . ASP A 1 137 ? 5.391 -14.539 -19.703 1 93.94 137 ASP A C 1
ATOM 1085 O O . ASP A 1 137 ? 5.84 -13.391 -19.734 1 93.94 137 ASP A O 1
ATOM 1089 N N . GLU A 1 138 ? 4.586 -15.008 -20.562 1 93.19 138 GLU A N 1
ATOM 1090 C CA . GLU A 1 138 ? 4.168 -14.195 -21.703 1 93.19 138 GLU A CA 1
ATOM 1091 C C . GLU A 1 138 ? 3.357 -12.984 -21.25 1 93.19 138 GLU A C 1
ATOM 1093 O O . GLU A 1 138 ? 3.629 -11.859 -21.656 1 93.19 138 GLU A O 1
ATOM 1098 N N . LEU A 1 139 ? 2.424 -13.242 -20.375 1 93.69 139 LEU A N 1
ATOM 1099 C CA . LEU A 1 139 ? 1.563 -12.164 -19.906 1 93.69 139 LEU A CA 1
ATOM 1100 C C . LEU A 1 139 ? 2.373 -11.109 -19.156 1 93.69 139 LEU A C 1
ATOM 1102 O O . LEU A 1 139 ? 2.195 -9.914 -19.359 1 93.69 139 LEU A O 1
ATOM 1106 N N . ILE A 1 140 ? 3.273 -11.508 -18.297 1 92.94 140 ILE A N 1
ATOM 1107 C CA . ILE A 1 140 ? 4.012 -10.594 -17.422 1 92.94 140 ILE A CA 1
ATOM 1108 C C . ILE A 1 140 ? 5.066 -9.844 -18.234 1 92.94 140 ILE A C 1
ATOM 1110 O O . ILE A 1 140 ? 5.23 -8.633 -18.078 1 92.94 140 ILE A O 1
ATOM 1114 N N . THR A 1 141 ? 5.734 -10.516 -19.125 1 87.5 141 THR A N 1
ATOM 1115 C CA . THR A 1 141 ? 6.781 -9.875 -19.906 1 87.5 141 THR A CA 1
ATOM 1116 C C . THR A 1 141 ? 6.184 -8.891 -20.922 1 87.5 141 THR A C 1
ATOM 1118 O O . THR A 1 141 ? 6.816 -7.895 -21.266 1 87.5 141 THR A O 1
ATOM 1121 N N . GLN A 1 142 ? 4.961 -9.125 -21.359 1 84.69 142 GLN A N 1
ATOM 1122 C CA . GLN A 1 142 ? 4.289 -8.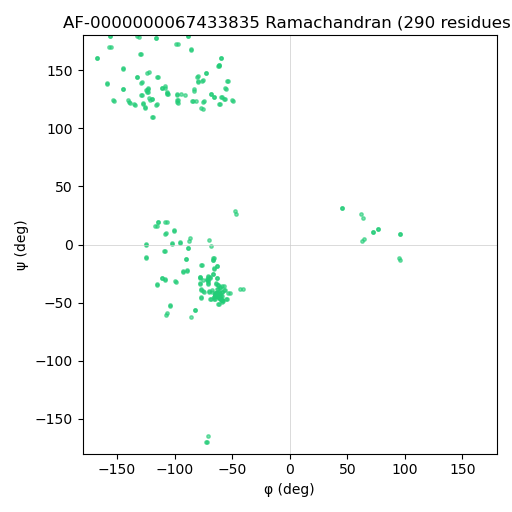227 -22.312 1 84.69 142 GLN A CA 1
ATOM 1123 C C . GLN A 1 142 ? 3.781 -6.973 -21.609 1 84.69 142 GLN A C 1
ATOM 1125 O O . GLN A 1 142 ? 3.664 -5.914 -22.219 1 84.69 142 GLN A O 1
ATOM 1130 N N . ASN A 1 143 ? 3.262 -7.113 -20.391 1 75.12 143 ASN A N 1
ATOM 1131 C CA . ASN A 1 143 ? 2.645 -6.016 -19.656 1 75.12 143 ASN A CA 1
ATOM 1132 C C . ASN A 1 143 ? 3.652 -5.312 -18.75 1 75.12 143 ASN A C 1
ATOM 1134 O O . ASN A 1 143 ? 3.406 -4.199 -18.281 1 75.12 143 ASN A O 1
ATOM 1138 N N . GLY A 1 144 ? 4.668 -5.988 -18.406 1 63.91 144 GLY A N 1
ATOM 1139 C CA . GLY A 1 144 ? 5.656 -5.387 -17.531 1 63.91 144 GLY A CA 1
ATOM 1140 C C . GLY A 1 144 ? 6.816 -4.754 -18.281 1 63.91 144 GLY A C 1
ATOM 1141 O O . GLY A 1 144 ? 7.039 -5.051 -19.453 1 63.91 144 GLY A O 1
ATOM 1142 N N . ASP A 1 145 ? 7.168 -3.512 -18 1 57.47 145 ASP A N 1
ATOM 1143 C CA . ASP A 1 145 ? 8.445 -3.023 -18.531 1 57.47 145 ASP A CA 1
ATOM 1144 C C . ASP A 1 145 ? 9.562 -4.031 -18.266 1 57.47 145 ASP A C 1
ATOM 1146 O O . ASP A 1 145 ? 10.664 -3.648 -17.875 1 57.47 145 ASP A O 1
ATOM 1150 N N . PHE A 1 146 ? 9.297 -5.176 -18.188 1 52.09 146 PHE A N 1
ATOM 1151 C CA . PHE A 1 146 ? 10.297 -6.203 -17.922 1 52.09 146 PHE A CA 1
ATOM 1152 C C . PHE A 1 146 ? 11.227 -6.383 -19.109 1 52.09 146 PHE A C 1
ATOM 1154 O O . PHE A 1 146 ? 12.148 -7.203 -19.062 1 52.09 146 PHE A O 1
ATOM 1161 N N . ILE A 1 147 ? 11.141 -5.621 -20.156 1 40.66 147 ILE A N 1
ATOM 1162 C CA . ILE A 1 147 ? 12.148 -5.801 -21.188 1 40.66 147 ILE A CA 1
ATOM 1163 C C . ILE A 1 147 ? 13.453 -5.137 -20.766 1 40.66 147 ILE A C 1
ATOM 1165 O O . ILE A 1 147 ? 13.453 -3.996 -20.297 1 40.66 147 ILE A O 1
ATOM 1169 N N . MET B 1 1 ? -16.203 9.07 1.542 1 51.34 1 MET B N 1
ATOM 1170 C CA . MET B 1 1 ? -14.984 9.664 2.084 1 51.34 1 MET B CA 1
ATOM 1171 C C . MET B 1 1 ? -14.016 10.039 0.967 1 51.34 1 MET B C 1
ATOM 1173 O O . MET B 1 1 ? -13.5 9.156 0.274 1 51.34 1 MET B O 1
ATOM 1177 N N . ILE B 1 2 ? -13.836 11.25 0.245 1 61 2 ILE B N 1
ATOM 1178 C CA . ILE B 1 2 ? -13.133 11.492 -1.009 1 61 2 ILE B CA 1
ATOM 1179 C C . ILE B 1 2 ? -11.648 11.719 -0.733 1 61 2 ILE B C 1
ATOM 1181 O O . ILE B 1 2 ? -10.797 11.023 -1.286 1 61 2 ILE B O 1
ATOM 1185 N N . TYR B 1 3 ? -11.094 12.734 0.008 1 84.44 3 TYR B N 1
ATOM 1186 C CA . TYR B 1 3 ? -9.734 13.125 0.347 1 84.44 3 TYR B CA 1
ATOM 1187 C C . TYR B 1 3 ? -9.648 13.609 1.792 1 84.44 3 TYR B C 1
ATOM 1189 O O . TYR B 1 3 ? -10.523 14.336 2.264 1 84.44 3 TYR B O 1
ATOM 1197 N N . SER B 1 4 ? -8.891 13.141 2.646 1 94.06 4 SER B N 1
ATOM 1198 C CA . SER B 1 4 ? -8.5 13.727 3.924 1 94.06 4 SER B CA 1
ATOM 1199 C C . SER B 1 4 ? -6.984 13.836 4.043 1 94.06 4 SER B C 1
ATOM 1201 O O . SER B 1 4 ? -6.254 13.055 3.436 1 94.06 4 SER B O 1
ATOM 1203 N N . PHE B 1 5 ? -6.652 14.891 4.762 1 96.62 5 PHE B N 1
ATOM 1204 C CA . PHE B 1 5 ? -5.234 15.195 4.945 1 96.62 5 PHE B CA 1
ATOM 1205 C C . PHE B 1 5 ? -4.879 15.25 6.426 1 96.62 5 PHE B C 1
ATOM 1207 O O . PHE B 1 5 ? -5.582 15.891 7.215 1 96.62 5 PHE B O 1
ATOM 1214 N N . TRP B 1 6 ? -3.758 14.523 6.789 1 97.5 6 TRP B N 1
ATOM 1215 C CA . TRP B 1 6 ? -3.361 14.398 8.188 1 97.5 6 TRP B CA 1
ATOM 1216 C C . TRP B 1 6 ? -1.869 14.664 8.359 1 97.5 6 TRP B C 1
ATOM 1218 O O . TRP B 1 6 ? -1.058 14.234 7.535 1 97.5 6 TRP B O 1
ATOM 1228 N N . ILE B 1 7 ? -1.519 15.305 9.5 1 97.69 7 ILE B N 1
ATOM 1229 C CA . ILE B 1 7 ? -0.121 15.422 9.898 1 97.69 7 ILE B CA 1
ATOM 1230 C C . ILE B 1 7 ? 0.051 14.945 11.344 1 97.69 7 ILE B C 1
ATOM 1232 O O . ILE B 1 7 ? -0.684 15.375 12.234 1 97.69 7 ILE B O 1
ATOM 1236 N N . PHE B 1 8 ? 0.959 14.094 11.5 1 96.88 8 PHE B N 1
ATOM 1237 C CA . PHE B 1 8 ? 1.312 13.617 12.828 1 96.88 8 PHE B CA 1
ATOM 1238 C C . PHE B 1 8 ? 2.73 14.039 13.195 1 96.88 8 PHE B C 1
ATOM 1240 O O . PHE B 1 8 ? 3.615 14.078 12.336 1 96.88 8 PHE B O 1
ATOM 1247 N N . ASP B 1 9 ? 2.945 14.359 14.461 1 94.19 9 ASP B N 1
ATOM 1248 C CA . ASP B 1 9 ? 4.305 14.664 14.891 1 94.19 9 ASP B CA 1
ATOM 1249 C C . ASP B 1 9 ? 5.039 13.398 15.328 1 94.19 9 ASP B C 1
ATOM 1251 O O . ASP B 1 9 ? 4.5 12.297 15.227 1 94.19 9 ASP B O 1
ATOM 1255 N N . ARG B 1 10 ? 6.281 13.562 15.719 1 92.25 10 ARG B N 1
ATOM 1256 C CA . ARG B 1 10 ? 7.129 12.414 16.031 1 92.25 10 ARG B CA 1
ATOM 1257 C C . ARG B 1 10 ? 6.629 11.672 17.266 1 92.25 10 ARG B C 1
ATOM 1259 O O . ARG B 1 10 ? 7.07 10.555 17.547 1 92.25 10 ARG B O 1
ATOM 1266 N N . HIS B 1 11 ? 5.723 12.242 18.062 1 91.38 11 HIS B N 1
ATOM 1267 C CA . HIS B 1 11 ? 5.191 11.633 19.266 1 91.38 11 HIS B CA 1
ATOM 1268 C C . HIS B 1 11 ? 3.814 11.023 19.016 1 91.38 11 HIS B C 1
ATOM 1270 O O . HIS B 1 11 ? 3.066 10.766 19.969 1 91.38 11 HIS B O 1
ATOM 1276 N N . CYS B 1 12 ? 3.414 10.891 17.766 1 92.12 12 CYS B N 1
ATOM 1277 C CA . CYS B 1 12 ? 2.197 10.219 17.328 1 92.12 12 CYS B CA 1
ATOM 1278 C C . CYS B 1 12 ? 0.973 11.086 17.578 1 92.12 12 CYS B C 1
ATOM 1280 O O . CYS B 1 12 ? -0.159 10.602 17.516 1 92.12 12 CYS B O 1
ATOM 1282 N N . ASN B 1 13 ? 1.217 12.328 17.859 1 94.19 13 ASN B N 1
ATOM 1283 C CA . ASN B 1 13 ? 0.088 13.242 17.984 1 94.19 13 ASN B CA 1
ATOM 1284 C C . ASN B 1 13 ? -0.364 13.758 16.625 1 94.19 13 ASN B C 1
ATOM 1286 O O . ASN B 1 13 ? 0.465 14.141 15.797 1 94.19 13 ASN B O 1
ATOM 1290 N N . CYS B 1 14 ? -1.676 13.672 16.469 1 96.62 14 CYS B N 1
ATOM 1291 C CA . CYS B 1 14 ? -2.213 14.305 15.266 1 96.62 14 CYS B CA 1
ATOM 1292 C C . CYS B 1 14 ? -2.244 15.82 15.422 1 96.62 14 CYS B C 1
ATOM 1294 O O . CYS B 1 14 ? -3.006 16.359 16.234 1 96.62 14 CYS B O 1
ATOM 1296 N N . ILE B 1 15 ? -1.504 16.531 14.609 1 96.06 15 ILE B N 1
ATOM 1297 C CA . ILE B 1 15 ? -1.362 17.969 14.812 1 96.06 15 ILE B CA 1
ATOM 1298 C C . ILE B 1 15 ? -2.119 18.719 13.719 1 96.06 15 ILE B C 1
ATOM 1300 O O . ILE B 1 15 ? -2.186 19.953 13.742 1 96.06 15 ILE B O 1
ATOM 1304 N N . TYR B 1 16 ? -2.641 18.031 12.781 1 97 16 TYR B N 1
ATOM 1305 C CA . TYR B 1 16 ? -3.461 18.656 11.75 1 97 16 TYR B CA 1
ATOM 1306 C C . TYR B 1 16 ? -4.367 17.625 11.078 1 97 16 TYR B C 1
ATOM 1308 O O . TYR B 1 16 ? -3.941 16.516 10.789 1 97 16 TYR B O 1
ATOM 1316 N N . ASN B 1 17 ? -5.555 18 10.844 1 96.94 17 ASN B N 1
ATOM 1317 C CA . ASN B 1 17 ? -6.508 17.203 10.086 1 96.94 17 ASN B CA 1
ATOM 1318 C C . ASN B 1 17 ? -7.43 18.078 9.234 1 96.94 17 ASN B C 1
ATOM 1320 O O . ASN B 1 17 ? -7.902 19.109 9.703 1 96.94 17 ASN B O 1
ATOM 1324 N N . ARG B 1 18 ? -7.59 17.703 8.023 1 96 18 ARG B N 1
ATOM 1325 C CA . ARG B 1 18 ? -8.484 18.391 7.102 1 96 18 ARG B CA 1
ATOM 1326 C C . ARG B 1 18 ? -9.336 17.391 6.32 1 96 18 ARG B C 1
ATOM 1328 O O . ARG B 1 18 ? -8.805 16.531 5.621 1 96 18 ARG B O 1
ATOM 1335 N N . ASP B 1 19 ? -10.609 17.516 6.469 1 92.44 19 ASP B N 1
ATOM 1336 C CA . ASP B 1 19 ? -11.562 16.688 5.754 1 92.44 19 ASP B CA 1
ATOM 1337 C C . ASP B 1 19 ? -12.094 17.391 4.512 1 92.44 19 ASP B C 1
ATOM 1339 O O . ASP B 1 19 ? -12.742 18.438 4.621 1 92.44 19 ASP B O 1
ATOM 1343 N N . PHE B 1 20 ? -11.906 16.766 3.312 1 89.62 20 PHE B N 1
ATOM 1344 C CA . PHE B 1 20 ? -12.328 17.375 2.061 1 89.62 20 PHE B CA 1
ATOM 1345 C C . PHE B 1 20 ? -13.625 16.75 1.562 1 89.62 20 PHE B C 1
ATOM 1347 O O . PHE B 1 20 ? -14.07 17.047 0.45 1 89.62 20 PHE B O 1
ATOM 1354 N N . ALA B 1 21 ? -14.273 15.852 2.152 1 77.88 21 ALA B N 1
ATOM 1355 C CA . ALA B 1 21 ? -15.398 15.047 1.692 1 77.88 21 ALA B CA 1
ATOM 1356 C C . ALA B 1 21 ? -16.531 15.93 1.17 1 77.88 21 ALA B C 1
ATOM 1358 O O . ALA B 1 21 ? -17.156 15.617 0.151 1 77.88 21 ALA B O 1
ATOM 1359 N N . GLN B 1 22 ? -16.875 16.984 1.749 1 75.12 22 GLN B N 1
ATOM 136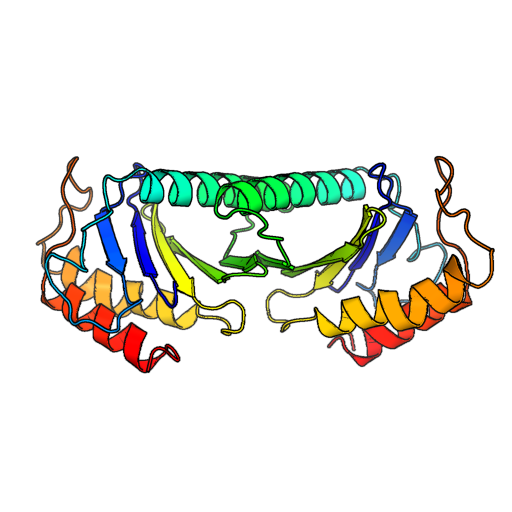0 C CA . GLN B 1 22 ? -18.047 17.75 1.336 1 75.12 22 GLN B CA 1
ATOM 1361 C C . GLN B 1 22 ? -17.641 19.031 0.622 1 75.12 22 GLN B C 1
ATOM 1363 O O . GLN B 1 22 ? -18.469 19.906 0.381 1 75.12 22 GLN B O 1
ATOM 1368 N N . HIS B 1 23 ? -16.422 19.062 0.149 1 78.56 23 HIS B N 1
ATOM 1369 C CA . HIS B 1 23 ? -15.906 20.234 -0.561 1 78.56 23 HIS B CA 1
ATOM 1370 C C . HIS B 1 23 ? -16.266 21.516 0.168 1 78.56 23 HIS B C 1
ATOM 1372 O O . HIS B 1 23 ? -16.594 22.531 -0.466 1 78.56 23 HIS B O 1
ATOM 1378 N N . LYS B 1 24 ? -16.344 21.438 1.432 1 83.62 24 LYS B N 1
ATOM 1379 C CA . LYS B 1 24 ? -16.594 22.625 2.25 1 83.62 24 LYS B CA 1
ATOM 1380 C C . LYS B 1 24 ? -15.312 23.422 2.463 1 83.62 24 LYS B C 1
ATOM 1382 O O . LYS B 1 24 ? -14.219 22.844 2.506 1 83.62 24 LYS B O 1
ATOM 1387 N N . PRO B 1 25 ? -15.461 24.719 2.496 1 87 25 PRO B N 1
ATOM 1388 C CA . PRO B 1 25 ? -14.289 25.516 2.818 1 87 25 PRO B CA 1
ATOM 1389 C C . PRO B 1 25 ? -13.695 25.188 4.184 1 87 25 PRO B C 1
ATOM 1391 O O . PRO B 1 25 ? -14.359 24.562 5.012 1 87 25 PRO B O 1
ATOM 1394 N N . ALA B 1 26 ? -12.477 25.578 4.312 1 90.75 26 ALA B N 1
ATOM 1395 C CA . ALA B 1 26 ? -11.82 25.375 5.598 1 90.75 26 ALA B CA 1
ATOM 1396 C C . ALA B 1 26 ? -12.57 26.094 6.723 1 90.75 26 ALA B C 1
ATOM 1398 O O . ALA B 1 26 ? -12.945 27.25 6.578 1 90.75 26 ALA B O 1
ATOM 1399 N N . SER B 1 27 ? -12.906 25.406 7.75 1 91.06 27 SER B N 1
ATOM 1400 C CA . SER B 1 27 ? -13.594 25.922 8.93 1 91.06 27 SER B CA 1
ATOM 1401 C C . SER B 1 27 ? -13.32 25.047 10.148 1 91.06 27 SER B C 1
ATOM 1403 O O . SER B 1 27 ? -12.57 24.078 10.07 1 91.06 27 SER B O 1
ATOM 1405 N N . LYS B 1 28 ? -13.867 25.422 11.242 1 89.56 28 LYS B N 1
ATOM 1406 C CA . LYS B 1 28 ? -13.703 24.656 12.484 1 89.56 28 LYS B CA 1
ATOM 1407 C C . LYS B 1 28 ? -14.312 23.266 12.352 1 89.56 28 LYS B C 1
ATOM 1409 O O . LYS B 1 28 ? -13.953 22.359 13.102 1 89.56 28 LYS B O 1
ATOM 1414 N N . ASP B 1 29 ? -15.188 23.156 11.344 1 90.88 29 ASP B N 1
ATOM 1415 C CA . ASP B 1 29 ? -15.891 21.891 11.156 1 90.88 29 ASP B CA 1
ATOM 1416 C C . ASP B 1 29 ? -15.109 20.969 10.227 1 90.88 29 ASP B C 1
ATOM 1418 O O . ASP B 1 29 ? -15.422 19.766 10.125 1 90.88 29 ASP B O 1
ATOM 1422 N N . THR B 1 30 ? -14.117 21.484 9.547 1 93.81 30 THR B N 1
ATOM 1423 C CA . THR B 1 30 ? -13.438 20.656 8.547 1 93.81 30 THR B CA 1
ATOM 1424 C C . THR B 1 30 ? -11.938 20.609 8.82 1 93.81 30 THR B C 1
ATOM 1426 O O . THR B 1 30 ? -11.219 19.812 8.203 1 93.81 30 THR B O 1
ATOM 1429 N N . VAL B 1 31 ? -11.5 21.438 9.711 1 95.88 31 VAL B N 1
ATOM 1430 C CA . VAL B 1 31 ? -10.078 21.516 10.039 1 95.88 31 VAL B CA 1
ATOM 1431 C C . VAL B 1 31 ? -9.875 21.188 11.523 1 95.88 31 VAL B C 1
ATOM 1433 O O . VAL B 1 31 ? -10.531 21.781 12.391 1 95.88 31 VAL B O 1
ATOM 1436 N N . ASN B 1 32 ? -9.047 20.234 11.812 1 96.19 32 ASN B N 1
ATOM 1437 C CA . ASN B 1 32 ? -8.625 19.844 13.156 1 96.19 32 ASN B CA 1
ATOM 1438 C C . ASN B 1 32 ? -9.805 19.328 13.984 1 96.19 32 ASN B C 1
ATOM 1440 O O . ASN B 1 32 ? -9.797 19.422 15.211 1 96.19 32 ASN B O 1
ATOM 1444 N N . ARG B 1 33 ? -10.781 18.891 13.328 1 93.44 33 ARG B N 1
ATOM 1445 C CA . ARG B 1 33 ? -11.969 18.375 14.008 1 93.44 33 ARG B CA 1
ATOM 1446 C C . ARG B 1 33 ? -11.711 17 14.602 1 93.44 33 ARG B C 1
ATOM 1448 O O . ARG B 1 33 ? -12.234 16.656 15.664 1 93.44 33 ARG B O 1
ATOM 1455 N N . ASN B 1 34 ? -10.82 16.219 13.969 1 93.31 34 ASN B N 1
ATOM 1456 C CA . ASN B 1 34 ? -10.688 14.797 14.305 1 93.31 34 ASN B CA 1
ATOM 1457 C C . ASN B 1 34 ? -9.32 14.484 14.898 1 93.31 34 ASN B C 1
ATOM 1459 O O . ASN B 1 34 ? -8.945 13.32 15.031 1 93.31 34 ASN B O 1
ATOM 1463 N N . ASN B 1 35 ? -8.602 15.445 15.32 1 94.38 35 ASN B N 1
ATOM 1464 C CA . ASN B 1 35 ? -7.219 15.242 15.75 1 94.38 35 ASN B CA 1
ATOM 1465 C C . ASN B 1 35 ? -7.141 14.344 16.984 1 94.38 35 ASN B C 1
ATOM 1467 O O . ASN B 1 35 ? -6.188 13.57 17.125 1 94.38 35 ASN B O 1
ATOM 1471 N N . ASP B 1 36 ? -8.133 14.453 17.828 1 91.06 36 ASP B N 1
ATOM 1472 C CA . ASP B 1 36 ? -8.062 13.719 19.094 1 91.06 36 ASP B CA 1
ATOM 1473 C C . ASP B 1 36 ? -9.031 12.539 19.094 1 91.06 36 ASP B C 1
ATOM 1475 O O . ASP B 1 36 ? -9.242 11.914 20.141 1 91.06 36 ASP B O 1
ATOM 1479 N N . LYS B 1 37 ? -9.57 12.281 17.969 1 92.19 37 LYS B N 1
ATOM 1480 C CA . LYS B 1 37 ? -10.555 11.203 17.891 1 92.19 37 LYS B CA 1
ATOM 1481 C C . LYS B 1 37 ? -9.875 9.859 17.672 1 92.19 37 LYS B C 1
ATOM 1483 O O . LYS B 1 37 ? -8.695 9.805 17.328 1 92.19 37 LYS B O 1
ATOM 1488 N N . ASP B 1 38 ? -10.664 8.828 17.844 1 93.12 38 ASP B N 1
ATOM 1489 C CA . ASP B 1 38 ? -10.188 7.453 17.672 1 93.12 38 ASP B CA 1
ATOM 1490 C C . ASP B 1 38 ? -9.742 7.195 16.234 1 93.12 38 ASP B C 1
ATOM 1492 O O . ASP B 1 38 ? -8.812 6.418 16 1 93.12 38 ASP B O 1
ATOM 1496 N N . GLU B 1 39 ? -10.367 7.91 15.391 1 91.19 39 GLU B N 1
ATOM 1497 C CA . GLU B 1 39 ? -10.039 7.719 13.977 1 91.19 39 GLU B CA 1
ATOM 1498 C C . GLU B 1 39 ? -8.578 8.078 13.695 1 91.19 39 GLU B C 1
ATOM 1500 O O . GLU B 1 39 ? -7.887 7.355 12.977 1 91.19 39 GLU B O 1
ATOM 1505 N N . ALA B 1 40 ? -8.141 9.18 14.258 1 94.94 40 ALA B N 1
ATOM 1506 C CA . ALA B 1 40 ? -6.758 9.609 14.07 1 94.94 40 ALA B CA 1
ATOM 1507 C C . ALA B 1 40 ? -5.785 8.594 14.664 1 94.94 40 ALA B C 1
ATOM 1509 O O . ALA B 1 40 ? -4.793 8.234 14.023 1 94.94 40 ALA B O 1
ATOM 1510 N N . LYS B 1 41 ? -6.113 8.148 15.742 1 94.62 41 LYS B N 1
ATOM 1511 C CA . LYS B 1 41 ? -5.266 7.176 16.422 1 94.62 41 LYS B CA 1
ATOM 1512 C C . LYS B 1 41 ? -5.203 5.863 15.648 1 94.62 41 LYS B C 1
ATOM 1514 O O . LYS B 1 41 ? -4.129 5.273 15.5 1 94.62 41 LYS B O 1
ATOM 1519 N N . LEU B 1 42 ? -6.32 5.457 15.227 1 93.75 42 LEU B N 1
ATOM 1520 C CA . LEU B 1 42 ? -6.383 4.223 14.453 1 93.75 42 LEU B CA 1
ATOM 1521 C C . LEU B 1 42 ? -5.586 4.352 13.164 1 93.75 42 LEU B C 1
ATOM 1523 O O . LEU B 1 42 ? -4.84 3.439 12.797 1 93.75 42 LEU B O 1
ATOM 1527 N N . LEU B 1 43 ? -5.789 5.48 12.5 1 94.19 43 LEU B N 1
ATOM 1528 C CA . LEU B 1 43 ? -5.074 5.715 11.25 1 94.19 43 LEU B CA 1
ATOM 1529 C C . LEU B 1 43 ? -3.566 5.672 11.469 1 94.19 43 LEU B C 1
ATOM 1531 O O . LEU B 1 43 ? -2.852 4.961 10.758 1 94.19 43 LEU B O 1
ATOM 1535 N N . PHE B 1 44 ? -3.17 6.383 12.484 1 95.56 44 PHE B N 1
ATOM 1536 C CA . PHE B 1 44 ? -1.74 6.406 12.766 1 95.56 44 PHE B CA 1
ATOM 1537 C C . PHE B 1 44 ? -1.23 5.008 13.102 1 95.56 44 PHE B C 1
ATOM 1539 O O . PHE B 1 44 ? -0.207 4.574 12.57 1 95.56 44 PHE B O 1
ATOM 1546 N N . GLY B 1 45 ? -1.874 4.395 13.977 1 95.31 45 GLY B N 1
ATOM 1547 C CA . GLY B 1 45 ? -1.447 3.07 14.391 1 95.31 45 GLY B CA 1
ATOM 1548 C C . GLY B 1 45 ? -1.317 2.096 13.234 1 95.31 45 GLY B C 1
ATOM 1549 O O . GLY B 1 45 ? -0.342 1.345 13.156 1 95.31 45 GLY B O 1
ATOM 1550 N N . ALA B 1 46 ? -2.281 2.068 12.398 1 94.44 46 ALA B N 1
ATOM 1551 C CA . ALA B 1 46 ? -2.264 1.172 11.25 1 94.44 46 ALA B CA 1
ATOM 1552 C C . ALA B 1 46 ? -1.083 1.48 10.336 1 94.44 46 ALA B C 1
ATOM 1554 O O . ALA B 1 46 ? -0.34 0.577 9.945 1 94.44 46 ALA B O 1
ATOM 1555 N N . ILE B 1 47 ? -0.884 2.705 10.062 1 94.38 47 ILE B N 1
ATOM 1556 C CA . ILE B 1 47 ? 0.182 3.113 9.156 1 94.38 47 ILE B CA 1
ATOM 1557 C C . ILE B 1 47 ? 1.54 2.818 9.789 1 94.38 47 ILE B C 1
ATOM 1559 O O . ILE B 1 47 ? 2.457 2.344 9.117 1 94.38 47 ILE B O 1
ATOM 1563 N N . PHE B 1 48 ? 1.588 3.098 11.07 1 94.38 48 PHE B N 1
ATOM 1564 C CA . PHE B 1 48 ? 2.814 2.801 11.805 1 94.38 48 PHE B CA 1
ATOM 1565 C C . PHE B 1 48 ? 3.15 1.316 11.719 1 94.38 48 PHE B C 1
ATOM 1567 O O . PHE B 1 48 ? 4.285 0.948 11.414 1 94.38 48 PHE B O 1
ATOM 1574 N N . SER B 1 49 ? 2.201 0.509 11.961 1 94.56 49 SER B N 1
ATOM 1575 C CA . SER B 1 49 ? 2.393 -0.937 11.914 1 94.56 49 SER B CA 1
ATOM 1576 C C . SER B 1 49 ? 2.771 -1.398 10.508 1 94.56 49 SER B C 1
ATOM 1578 O O . SER B 1 49 ? 3.672 -2.223 10.344 1 94.56 49 SER B O 1
ATOM 1580 N N . MET B 1 50 ? 2.137 -0.929 9.508 1 94.62 50 MET B N 1
ATOM 1581 C CA . MET B 1 50 ? 2.408 -1.31 8.125 1 94.62 50 MET B CA 1
ATOM 1582 C C . MET B 1 50 ? 3.816 -0.894 7.715 1 94.62 50 MET B C 1
ATOM 1584 O O . MET B 1 50 ? 4.512 -1.643 7.027 1 94.62 50 MET B O 1
ATOM 1588 N N . SER B 1 51 ? 4.152 0.317 8.102 1 93.75 51 SER B N 1
ATOM 1589 C CA . SER B 1 51 ? 5.496 0.803 7.812 1 93.75 51 SER B CA 1
ATOM 1590 C C . SER B 1 51 ? 6.555 -0.103 8.43 1 93.75 51 SER B C 1
ATOM 1592 O O . SER B 1 51 ? 7.566 -0.411 7.793 1 93.75 51 SER B O 1
ATOM 1594 N N . ARG B 1 52 ? 6.297 -0.528 9.609 1 92.38 52 ARG B N 1
ATOM 1595 C CA . ARG B 1 52 ? 7.219 -1.436 10.289 1 92.38 52 ARG B CA 1
ATOM 1596 C C . ARG B 1 52 ? 7.309 -2.77 9.555 1 92.38 52 ARG B C 1
ATOM 1598 O O . ARG B 1 52 ? 8.406 -3.311 9.375 1 92.38 52 ARG B O 1
ATOM 1605 N N . LEU B 1 53 ? 6.203 -3.305 9.117 1 92.81 53 LEU B N 1
ATOM 1606 C CA . LEU B 1 53 ? 6.172 -4.566 8.383 1 92.81 53 LEU B CA 1
ATOM 1607 C C . LEU B 1 53 ? 6.938 -4.445 7.066 1 92.81 53 LEU B C 1
ATOM 1609 O O . LEU B 1 53 ? 7.672 -5.359 6.691 1 92.81 53 LEU B O 1
ATOM 1613 N N . SER B 1 54 ? 6.734 -3.369 6.352 1 91 54 SER B N 1
ATOM 1614 C CA . SER B 1 54 ? 7.426 -3.145 5.086 1 91 54 SER B CA 1
ATOM 1615 C C . SER B 1 54 ? 8.938 -3.09 5.281 1 91 54 SER B C 1
ATOM 1617 O O . SER B 1 54 ? 9.695 -3.584 4.441 1 91 54 SER B O 1
ATOM 1619 N N . SER B 1 55 ? 9.367 -2.51 6.402 1 89.62 55 SER B N 1
ATOM 1620 C CA . SER B 1 55 ? 10.789 -2.375 6.684 1 89.62 55 SER B CA 1
ATOM 1621 C C . SER B 1 55 ? 11.43 -3.73 6.977 1 89.62 55 SER B C 1
ATOM 1623 O O . SER B 1 55 ? 12.625 -3.918 6.77 1 89.62 55 SER B O 1
ATOM 1625 N N . LYS B 1 56 ? 10.656 -4.648 7.488 1 87.62 56 LYS B N 1
ATOM 1626 C CA . LYS B 1 56 ? 11.141 -6 7.762 1 87.62 56 LYS B CA 1
ATOM 1627 C C . LYS B 1 56 ? 11.359 -6.777 6.465 1 87.62 56 LYS B C 1
ATOM 1629 O O . LYS B 1 56 ? 12.195 -7.68 6.41 1 87.62 56 LYS B O 1
ATOM 1634 N N . LEU B 1 57 ? 10.57 -6.477 5.406 1 8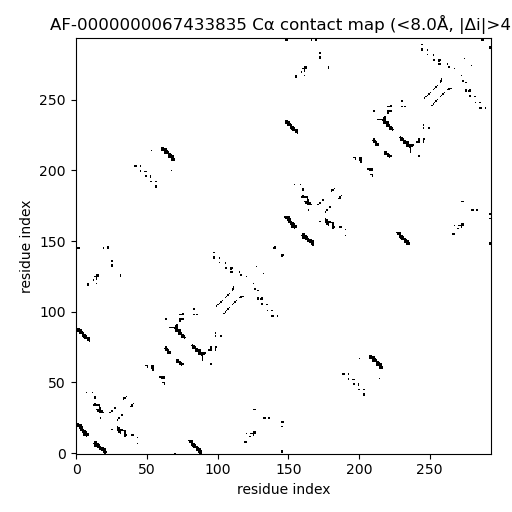6.5 57 LEU B N 1
ATOM 1635 C CA . LEU B 1 57 ? 10.68 -7.156 4.117 1 86.5 57 LEU B CA 1
ATOM 1636 C C . LEU B 1 57 ? 11.961 -6.746 3.395 1 86.5 57 LEU B C 1
ATOM 1638 O O . LEU B 1 57 ? 12.547 -7.547 2.666 1 86.5 57 LEU B O 1
ATOM 1642 N N . SER B 1 58 ? 12.344 -5.508 3.615 1 82.62 58 SER B N 1
ATOM 1643 C CA . SER B 1 58 ? 13.562 -4.988 2.994 1 82.62 58 SER B CA 1
ATOM 1644 C C . SER B 1 58 ? 14.164 -3.861 3.822 1 82.62 58 SER B C 1
ATOM 1646 O O . SER B 1 58 ? 13.508 -2.855 4.09 1 82.62 58 SER B O 1
ATOM 1648 N N . ASP B 1 59 ? 15.352 -4.059 4.152 1 82.56 59 ASP B N 1
ATOM 1649 C CA . ASP B 1 59 ? 16.031 -3.107 5.02 1 82.56 59 ASP B CA 1
ATOM 1650 C C . ASP B 1 59 ? 15.992 -1.699 4.434 1 82.56 59 ASP B C 1
ATOM 1652 O O . ASP B 1 59 ? 16.312 -1.496 3.264 1 82.56 59 ASP B O 1
ATOM 1656 N N . GLY B 1 60 ? 15.68 -0.75 5.277 1 81.19 60 GLY B N 1
ATOM 1657 C CA . GLY B 1 60 ? 15.68 0.651 4.887 1 81.19 60 GLY B CA 1
ATOM 1658 C C . GLY B 1 60 ? 14.523 1.019 3.982 1 81.19 60 GLY B C 1
ATOM 1659 O O . GLY B 1 60 ? 14.516 2.094 3.381 1 81.19 60 GLY B O 1
ATOM 1660 N N . ASN B 1 61 ? 13.648 0.16 3.877 1 85.94 61 ASN B N 1
ATOM 1661 C CA . ASN B 1 61 ? 12.516 0.352 2.98 1 85.94 61 ASN B CA 1
ATOM 1662 C C . ASN B 1 61 ? 11.406 1.158 3.648 1 85.94 61 ASN B C 1
ATOM 1664 O O . ASN B 1 61 ? 11.039 0.889 4.793 1 85.94 61 ASN B O 1
ATOM 1668 N N . VAL B 1 62 ? 11.062 2.236 3 1 91.56 62 VAL B N 1
ATOM 1669 C CA . VAL B 1 62 ? 10.039 3.113 3.557 1 91.56 62 VAL B CA 1
ATOM 1670 C C . VAL B 1 62 ? 8.742 2.963 2.764 1 91.56 62 VAL B C 1
ATOM 1672 O O . VAL B 1 62 ? 8.75 3.049 1.532 1 91.56 62 VAL B O 1
ATOM 1675 N N . LEU B 1 63 ? 7.637 2.76 3.504 1 96.44 63 LEU B N 1
ATOM 1676 C CA . LEU B 1 63 ? 6.316 2.682 2.887 1 96.44 63 LEU B CA 1
ATOM 1677 C C . LEU B 1 63 ? 5.898 4.035 2.324 1 96.44 63 LEU B C 1
ATOM 1679 O O . LEU B 1 63 ? 5.973 5.051 3.021 1 96.44 63 LEU B O 1
ATOM 1683 N N . GLN B 1 64 ? 5.477 4.059 1.077 1 97.25 64 GLN B N 1
ATOM 1684 C CA . GLN B 1 64 ? 5.129 5.324 0.44 1 97.25 64 GLN B CA 1
ATOM 1685 C C . GLN B 1 64 ? 3.625 5.414 0.182 1 97.25 64 GLN B C 1
ATOM 1687 O O . GLN B 1 64 ? 3.068 6.508 0.105 1 97.25 64 GLN B O 1
ATOM 1692 N N . SER B 1 65 ? 2.99 4.332 -0.016 1 97.25 65 SER B N 1
ATOM 1693 C CA . SER B 1 65 ? 1.544 4.32 -0.208 1 97.25 65 SER B CA 1
ATOM 1694 C C . SER B 1 65 ? 0.985 2.906 -0.116 1 97.25 65 SER B C 1
ATOM 1696 O O . SER B 1 65 ? 1.734 1.93 -0.201 1 97.25 65 SER B O 1
ATOM 1698 N N . PHE B 1 66 ? -0.236 2.795 0.115 1 96.5 66 PHE B N 1
ATOM 1699 C CA . PHE B 1 66 ? -0.968 1.547 -0.065 1 96.5 66 PHE B CA 1
ATOM 1700 C C . PHE B 1 66 ? -2.387 1.817 -0.553 1 96.5 66 PHE B C 1
ATOM 1702 O O . PHE B 1 66 ? -2.959 2.869 -0.261 1 96.5 66 PHE B O 1
ATOM 1709 N N . ARG B 1 67 ? -2.904 0.838 -1.285 1 96.25 67 ARG B N 1
ATOM 1710 C CA . ARG B 1 67 ? -4.199 0.962 -1.945 1 96.25 67 ARG B CA 1
ATOM 1711 C C . ARG B 1 67 ? -5.137 -0.171 -1.534 1 96.25 67 ARG B C 1
ATOM 1713 O O . ARG B 1 67 ? -4.727 -1.332 -1.484 1 96.25 67 ARG B O 1
ATOM 1720 N N . THR B 1 68 ? -6.316 0.201 -1.202 1 95.12 68 THR B N 1
ATOM 1721 C CA . THR B 1 68 ? -7.375 -0.766 -0.927 1 95.12 68 THR B CA 1
ATOM 1722 C C . THR B 1 68 ? -8.508 -0.627 -1.937 1 95.12 68 THR B C 1
ATOM 1724 O O . THR B 1 68 ? -8.445 0.207 -2.842 1 95.12 68 THR B O 1
ATOM 1727 N N . GLY B 1 69 ? -9.469 -1.482 -1.788 1 92 69 GLY B N 1
ATOM 1728 C CA . GLY B 1 69 ? -10.641 -1.373 -2.643 1 92 69 GLY B CA 1
ATOM 1729 C C . GLY B 1 69 ? -11.445 -0.111 -2.393 1 92 69 GLY B C 1
ATOM 1730 O O . GLY B 1 69 ? -12.281 0.273 -3.217 1 92 69 GLY B O 1
ATOM 1731 N N . LYS B 1 70 ? -11.164 0.616 -1.311 1 92.12 70 LYS B N 1
ATOM 1732 C CA . LYS B 1 70 ? -12.008 1.741 -0.913 1 92.12 70 LYS B CA 1
ATOM 1733 C C . LYS B 1 70 ? -11.242 3.059 -1.013 1 92.12 70 LYS B C 1
ATOM 1735 O O . LYS B 1 70 ? -11.812 4.09 -1.378 1 92.12 70 LYS B O 1
ATOM 1740 N N . TYR B 1 71 ? -9.945 3.062 -0.743 1 92.88 71 TYR B N 1
ATOM 1741 C CA . TYR B 1 71 ? -9.164 4.297 -0.738 1 92.88 71 TYR B CA 1
ATOM 1742 C C . TYR B 1 71 ? -7.688 4.008 -0.97 1 92.88 71 TYR B C 1
ATOM 1744 O O . TYR B 1 71 ? -7.277 2.846 -1.024 1 92.88 71 TYR B O 1
ATOM 1752 N N . LYS B 1 72 ? -6.996 4.996 -1.167 1 95.19 72 LYS B N 1
ATOM 1753 C CA . LYS B 1 72 ? -5.535 4.965 -1.228 1 95.19 72 LYS B CA 1
ATOM 1754 C C . LYS B 1 72 ? -4.926 5.922 -0.207 1 95.19 72 LYS B C 1
ATOM 1756 O O . LYS B 1 72 ? -5.387 7.055 -0.053 1 95.19 72 LYS B O 1
ATOM 1761 N N . ALA B 1 73 ? -3.934 5.441 0.482 1 96 73 ALA B N 1
ATOM 1762 C CA . ALA B 1 73 ? -3.182 6.27 1.423 1 96 73 ALA B CA 1
ATOM 1763 C C . ALA B 1 73 ? -1.8 6.609 0.873 1 96 73 ALA B C 1
ATOM 1765 O O . ALA B 1 73 ? -1.065 5.723 0.431 1 96 73 ALA B O 1
ATOM 1766 N N . HIS B 1 74 ? -1.463 7.844 0.883 1 97.06 74 HIS B N 1
ATOM 1767 C CA . HIS B 1 74 ? -0.152 8.352 0.491 1 97.06 74 HIS B CA 1
ATOM 1768 C C . HIS B 1 74 ? 0.616 8.883 1.695 1 97.06 74 HIS B C 1
ATOM 1770 O O . HIS B 1 74 ? 0.062 9.625 2.512 1 97.06 74 HIS B O 1
ATOM 1776 N N . LEU B 1 75 ? 1.887 8.492 1.733 1 98.06 75 LEU B N 1
ATOM 1777 C CA . LEU B 1 75 ? 2.617 8.719 2.975 1 98.06 75 LEU B CA 1
ATOM 1778 C C . LEU B 1 75 ? 3.939 9.43 2.705 1 98.06 75 LEU B C 1
ATOM 1780 O O . LEU B 1 75 ? 4.633 9.117 1.735 1 98.06 75 LEU B O 1
ATOM 1784 N N . LYS B 1 76 ? 4.273 10.383 3.561 1 97.56 76 LYS B N 1
ATOM 1785 C CA . LYS B 1 76 ? 5.582 11.031 3.578 1 97.56 76 LYS B CA 1
ATOM 1786 C C . LYS B 1 76 ? 6.078 11.234 5.008 1 97.56 76 LYS B C 1
ATOM 1788 O O . LYS B 1 76 ? 5.41 11.883 5.812 1 97.56 76 LYS B O 1
ATOM 1793 N N . GLU B 1 77 ? 7.219 10.664 5.25 1 95.62 77 GLU B N 1
ATOM 1794 C CA . GLU B 1 77 ? 7.871 10.867 6.539 1 95.62 77 GLU B CA 1
ATOM 1795 C C . GLU B 1 77 ? 9.102 11.766 6.402 1 95.62 77 GLU B C 1
ATOM 1797 O O . GLU B 1 77 ? 9.906 11.578 5.492 1 95.62 77 GLU B O 1
ATOM 1802 N N . THR B 1 78 ? 9.234 12.711 7.305 1 95 78 THR B N 1
ATOM 1803 C CA . THR B 1 78 ? 10.367 13.625 7.262 1 95 78 THR B CA 1
ATOM 1804 C C . THR B 1 78 ? 11.469 13.164 8.203 1 95 78 THR B C 1
ATOM 1806 O O . THR B 1 78 ? 11.266 12.266 9.016 1 95 78 THR B O 1
ATOM 1809 N N . ALA B 1 79 ? 12.617 13.828 8.141 1 91.69 79 ALA B N 1
ATOM 1810 C CA . ALA B 1 79 ? 13.766 13.516 8.992 1 91.69 79 ALA B CA 1
ATOM 1811 C C . ALA B 1 79 ? 13.461 13.836 10.453 1 91.69 79 ALA B C 1
ATOM 1813 O O . ALA B 1 79 ? 13.992 13.195 11.367 1 91.69 79 ALA B O 1
ATOM 1814 N N . THR B 1 80 ? 12.531 14.773 10.711 1 92.12 80 THR B N 1
ATOM 1815 C CA . THR B 1 80 ? 12.203 15.188 12.07 1 92.12 80 THR B CA 1
ATOM 1816 C C . THR B 1 80 ? 11.102 14.305 12.648 1 92.12 80 THR B C 1
ATOM 1818 O O . THR B 1 80 ? 10.727 14.461 13.812 1 92.12 80 THR B O 1
ATOM 1821 N N . GLY B 1 81 ? 10.594 13.398 11.875 1 93.12 81 GLY B N 1
ATOM 1822 C CA . GLY B 1 81 ? 9.633 12.422 12.367 1 93.12 81 GLY B CA 1
ATOM 1823 C C . GLY B 1 81 ? 8.195 12.828 12.109 1 93.12 81 GLY B C 1
ATOM 1824 O O . GLY B 1 81 ? 7.266 12.203 12.625 1 93.12 81 GLY B O 1
ATOM 1825 N N . LEU B 1 82 ? 8.023 13.883 11.32 1 95.5 82 LEU B N 1
ATOM 1826 C CA . LEU B 1 82 ? 6.672 14.227 10.906 1 95.5 82 LEU B CA 1
ATOM 1827 C C . LEU B 1 82 ? 6.148 13.227 9.883 1 95.5 82 LEU B C 1
ATOM 1829 O O . LEU B 1 82 ? 6.91 12.742 9.039 1 95.5 82 LEU B O 1
ATOM 1833 N N . ARG B 1 83 ? 4.875 13.016 9.945 1 97.06 83 ARG B N 1
ATOM 1834 C CA . ARG B 1 83 ? 4.219 12.156 8.969 1 97.06 83 ARG B CA 1
ATOM 1835 C C . ARG B 1 83 ? 3.059 12.875 8.289 1 97.06 83 ARG B C 1
ATOM 1837 O O . ARG B 1 83 ? 2.141 13.352 8.961 1 97.06 83 ARG B O 1
ATOM 1844 N N . PHE B 1 84 ? 3.193 13.023 7.023 1 97.94 84 PHE B N 1
ATOM 1845 C CA . PHE B 1 84 ? 2.121 13.547 6.184 1 97.94 84 PHE B CA 1
ATOM 1846 C C . PHE B 1 84 ? 1.349 12.414 5.52 1 97.94 84 PHE B C 1
ATOM 1848 O O . PHE B 1 84 ? 1.938 11.57 4.844 1 97.94 84 PHE B O 1
ATOM 1855 N N . ILE B 1 85 ? 0.019 12.391 5.727 1 97.62 85 ILE B N 1
ATOM 1856 C CA . ILE B 1 85 ? -0.822 11.32 5.203 1 97.62 85 ILE B CA 1
ATOM 1857 C C . ILE B 1 85 ? -1.985 11.914 4.414 1 97.62 85 ILE B C 1
ATOM 1859 O O . ILE B 1 85 ? -2.748 12.727 4.938 1 97.62 85 ILE B O 1
ATOM 1863 N N . LEU B 1 86 ? -2.074 11.562 3.197 1 96.19 86 LEU B N 1
ATOM 1864 C CA . LEU B 1 86 ? -3.188 11.961 2.346 1 96.19 86 LEU B CA 1
ATOM 1865 C C . LEU B 1 86 ? -4.004 10.75 1.912 1 96.19 86 LEU B C 1
ATOM 1867 O O . LEU B 1 86 ? -3.465 9.812 1.316 1 96.19 86 LEU B O 1
ATOM 1871 N N . ILE B 1 87 ? -5.254 10.773 2.254 1 95 87 ILE B N 1
ATOM 1872 C CA . ILE B 1 87 ? -6.168 9.711 1.845 1 95 87 ILE B CA 1
ATOM 1873 C C . ILE B 1 87 ? -6.957 10.156 0.614 1 95 87 ILE B C 1
ATOM 1875 O O . ILE B 1 87 ? -7.523 11.25 0.596 1 95 87 ILE B O 1
ATOM 1879 N N . SER B 1 88 ? -6.98 9.32 -0.439 1 93.38 88 SER B N 1
ATOM 1880 C CA . SER B 1 88 ? -7.688 9.633 -1.676 1 93.38 88 SER B CA 1
ATOM 1881 C C . SER B 1 88 ? -8.547 8.453 -2.131 1 93.38 88 SER B C 1
ATOM 1883 O O . SER B 1 88 ? -8.625 7.438 -1.44 1 93.38 88 SER B O 1
ATOM 1885 N N . ASP B 1 89 ? -9.227 8.672 -3.238 1 91.94 89 ASP B N 1
ATOM 1886 C CA . ASP B 1 89 ? -9.867 7.551 -3.916 1 91.94 89 ASP B CA 1
ATOM 1887 C C . ASP B 1 89 ? -8.828 6.527 -4.383 1 91.94 89 ASP B C 1
ATOM 1889 O O . ASP B 1 89 ? -7.695 6.887 -4.699 1 91.94 89 ASP B O 1
ATOM 1893 N N . SER B 1 90 ? -9.266 5.309 -4.492 1 91.88 90 SER B N 1
ATOM 1894 C CA . SER B 1 90 ? -8.359 4.207 -4.816 1 91.88 90 SER B CA 1
ATOM 1895 C C . SER B 1 90 ? -7.785 4.359 -6.219 1 91.88 90 SER B C 1
ATOM 1897 O O . SER B 1 90 ? -6.727 3.803 -6.523 1 91.88 90 SER B O 1
ATOM 1899 N N . ASN B 1 91 ? -8.391 5.113 -7.066 1 90.12 91 ASN B N 1
ATOM 1900 C CA . ASN B 1 91 ? -7.988 5.188 -8.469 1 90.12 91 ASN B CA 1
ATOM 1901 C C . ASN B 1 91 ? -7.047 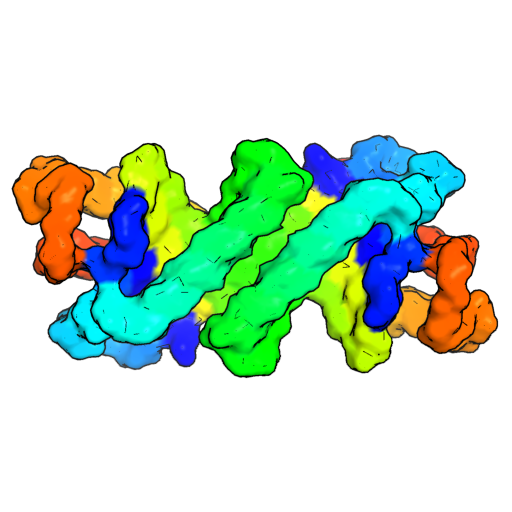6.363 -8.719 1 90.12 91 ASN B C 1
ATOM 1903 O O . ASN B 1 91 ? -6.594 6.574 -9.844 1 90.12 91 ASN B O 1
ATOM 1907 N N . VAL B 1 92 ? -6.734 7.059 -7.699 1 90.75 92 VAL B N 1
ATOM 1908 C CA . VAL B 1 92 ? -5.863 8.219 -7.836 1 90.75 92 VAL B CA 1
ATOM 1909 C C . VAL B 1 92 ? -4.418 7.766 -8.016 1 90.75 92 VAL B C 1
ATOM 1911 O O . VAL B 1 92 ? -3.994 6.773 -7.41 1 90.75 92 VAL B O 1
ATOM 1914 N N . GLY B 1 93 ? -3.668 8.438 -8.867 1 91.19 93 GLY B N 1
ATOM 1915 C CA . GLY B 1 93 ? -2.264 8.133 -9.094 1 91.19 93 GLY B CA 1
ATOM 1916 C C . GLY B 1 93 ? -1.37 8.539 -7.934 1 91.19 93 GLY B C 1
ATOM 1917 O O . GLY B 1 93 ? -1.855 8.805 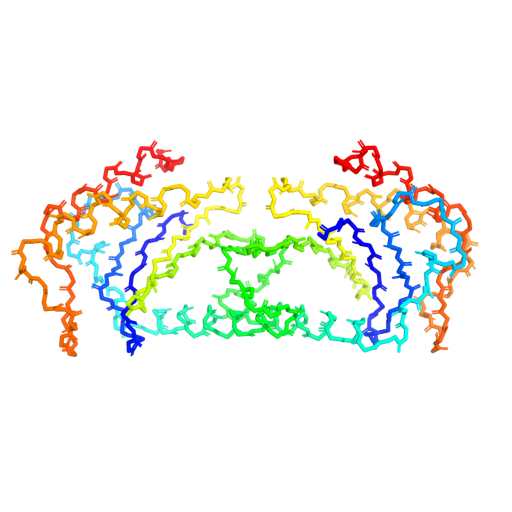-6.832 1 91.19 93 GLY B O 1
ATOM 1918 N N . ASP B 1 94 ? -0.156 8.477 -8.164 1 92.38 94 ASP B N 1
ATOM 1919 C CA . ASP B 1 94 ? 0.863 8.766 -7.156 1 92.38 94 ASP B CA 1
ATOM 1920 C C . ASP B 1 94 ? 0.824 10.234 -6.742 1 92.38 94 ASP B C 1
ATOM 1922 O O . ASP B 1 94 ? 0.927 11.125 -7.586 1 92.38 94 ASP B O 1
ATOM 1926 N N . LEU B 1 95 ? 0.737 10.469 -5.484 1 94.31 95 LEU B N 1
ATOM 1927 C CA . LEU B 1 95 ? 0.684 11.844 -4.992 1 94.31 95 LEU B CA 1
ATOM 1928 C C . LEU B 1 95 ? 1.929 12.18 -4.176 1 94.31 95 LEU B C 1
ATOM 1930 O O . LEU B 1 95 ? 1.905 13.086 -3.344 1 94.31 95 LEU B O 1
ATOM 1934 N N . SER B 1 96 ? 2.961 11.43 -4.348 1 94.25 96 SER B N 1
ATOM 1935 C CA . SER B 1 96 ? 4.207 11.695 -3.639 1 94.25 96 SER B CA 1
ATOM 1936 C C . SER B 1 96 ? 4.707 13.109 -3.918 1 94.25 96 SER B C 1
ATOM 1938 O O . SER B 1 96 ? 5.238 13.773 -3.025 1 94.25 96 SER B O 1
ATOM 1940 N N . GLY B 1 97 ? 4.551 13.531 -5.148 1 94.94 97 GLY B N 1
ATOM 1941 C CA . GLY B 1 97 ? 4.938 14.883 -5.492 1 94.94 97 GLY B CA 1
ATOM 1942 C C . GLY B 1 97 ? 4.168 15.938 -4.719 1 94.94 97 GLY B C 1
ATOM 1943 O O . GLY B 1 97 ? 4.75 16.922 -4.254 1 94.94 97 GLY B O 1
ATOM 1944 N N . LEU B 1 98 ? 2.918 15.758 -4.613 1 95.69 98 LEU B N 1
ATOM 1945 C CA . LEU B 1 98 ? 2.07 16.672 -3.861 1 95.69 98 LEU B CA 1
ATOM 1946 C C . LEU B 1 98 ? 2.479 16.719 -2.395 1 95.69 98 LEU B C 1
ATOM 1948 O O . LEU B 1 98 ? 2.588 17.797 -1.804 1 95.69 98 LEU B O 1
ATOM 1952 N N . LEU B 1 99 ? 2.734 15.594 -1.826 1 97.12 99 LEU B N 1
ATOM 1953 C CA . LEU B 1 99 ? 3.146 15.531 -0.429 1 97.12 99 LEU B CA 1
ATOM 1954 C C . LEU B 1 99 ? 4.473 16.25 -0.221 1 97.12 99 LEU B C 1
ATOM 1956 O O . LEU B 1 99 ? 4.66 16.938 0.785 1 97.12 99 LEU B O 1
ATOM 1960 N N . ASN B 1 100 ? 5.316 16.078 -1.18 1 97.12 100 ASN B N 1
ATOM 1961 C CA . ASN B 1 100 ? 6.586 16.797 -1.11 1 97.12 100 ASN B CA 1
ATOM 1962 C C . ASN B 1 100 ? 6.383 18.312 -1.157 1 97.12 100 ASN B C 1
ATOM 1964 O O . ASN B 1 100 ? 7.047 19.047 -0.432 1 97.12 100 ASN B O 1
ATOM 1968 N N . GLN B 1 101 ? 5.531 18.719 -1.965 1 97 101 GLN B N 1
ATOM 1969 C CA . GLN B 1 101 ? 5.223 20.141 -2.049 1 97 101 GLN B CA 1
ATOM 1970 C C . GLN B 1 101 ? 4.594 20.656 -0.751 1 97 101 GLN B C 1
ATOM 1972 O O . GLN B 1 101 ? 4.941 21.734 -0.265 1 97 101 GLN B O 1
ATOM 1977 N N . LEU B 1 102 ? 3.678 19.891 -0.21 1 97.38 102 LEU B N 1
ATOM 1978 C CA . LEU B 1 102 ? 3.025 20.266 1.042 1 97.38 102 LEU B CA 1
ATOM 1979 C C . LEU B 1 102 ? 4.051 20.438 2.156 1 97.38 102 LEU B C 1
ATOM 1981 O O . LEU B 1 102 ? 3.922 21.328 2.992 1 97.38 102 LEU B O 1
ATOM 1985 N N . TYR B 1 103 ? 5.043 19.625 2.098 1 97.69 103 TYR B N 1
ATOM 1986 C CA . TYR B 1 103 ? 6.082 19.719 3.119 1 97.69 103 TYR B CA 1
ATOM 1987 C C . TYR B 1 103 ? 7.082 20.828 2.779 1 97.69 103 TYR B C 1
ATOM 1989 O O . TYR B 1 103 ? 7.215 21.797 3.521 1 97.69 103 TYR B O 1
ATOM 1997 N N . SER B 1 104 ? 7.727 20.797 1.596 1 96.75 104 SER B N 1
ATOM 1998 C CA . SER B 1 104 ? 8.898 21.594 1.266 1 96.75 104 SER B CA 1
ATOM 1999 C C . SER B 1 104 ? 8.492 23.031 0.927 1 96.75 104 SER B C 1
ATOM 2001 O O . SER B 1 104 ? 9.219 23.984 1.247 1 96.75 104 SER B O 1
ATOM 2003 N N . ASP B 1 105 ? 7.414 23.188 0.353 1 95.75 105 ASP B N 1
ATOM 2004 C CA . ASP B 1 105 ? 7.031 24.516 -0.101 1 95.75 105 ASP B CA 1
ATOM 2005 C C . ASP B 1 105 ? 6.074 25.188 0.887 1 95.75 105 ASP B C 1
ATOM 2007 O O . ASP B 1 105 ? 6.09 26.406 1.051 1 95.75 105 ASP B O 1
ATOM 2011 N N . LEU B 1 106 ? 5.305 24.406 1.499 1 96.31 106 LEU B N 1
ATOM 2012 C CA . LEU B 1 106 ? 4.262 25.031 2.311 1 96.31 106 LEU B CA 1
ATOM 2013 C C . LEU B 1 106 ? 4.582 24.906 3.795 1 96.31 106 LEU B C 1
ATOM 2015 O O . LEU B 1 106 ? 4.781 25.906 4.48 1 96.31 106 LEU B O 1
ATOM 2019 N N . TYR B 1 107 ? 4.727 23.734 4.336 1 96.5 107 TYR B N 1
ATOM 2020 C CA . TYR B 1 107 ? 4.922 23.516 5.77 1 96.5 107 TYR B CA 1
ATOM 2021 C C . TYR B 1 107 ? 6.172 24.25 6.258 1 96.5 107 TYR B C 1
ATOM 2023 O O . TYR B 1 107 ? 6.129 24.969 7.258 1 96.5 107 TYR B O 1
ATOM 2031 N N . LEU B 1 108 ? 7.223 24.062 5.566 1 94.62 108 LEU B N 1
ATOM 2032 C CA . LEU B 1 108 ? 8.484 24.672 5.973 1 94.62 108 LEU B CA 1
ATOM 2033 C C . LEU B 1 108 ? 8.391 26.203 5.953 1 94.62 108 LEU B C 1
ATOM 2035 O O . LEU B 1 108 ? 8.891 26.875 6.855 1 94.62 108 LEU B O 1
ATOM 2039 N N . ASN B 1 109 ? 7.637 26.734 5.016 1 93.94 109 ASN B N 1
ATOM 2040 C CA . ASN B 1 109 ? 7.609 28.172 4.816 1 93.94 109 ASN B CA 1
ATOM 2041 C C . ASN B 1 109 ? 6.535 28.844 5.672 1 93.94 109 ASN B C 1
ATOM 2043 O O . ASN B 1 109 ? 6.625 30.031 5.977 1 93.94 109 ASN B O 1
ATOM 2047 N N . THR B 1 110 ? 5.598 28.125 6.07 1 94.25 110 THR B N 1
ATOM 2048 C CA . THR B 1 110 ? 4.504 28.766 6.797 1 94.25 110 THR B CA 1
ATOM 2049 C C . THR B 1 110 ? 4.547 28.391 8.273 1 94.25 110 THR B C 1
ATOM 2051 O O . THR B 1 110 ? 4.121 29.156 9.133 1 94.25 110 THR B O 1
ATOM 2054 N N . ILE B 1 111 ? 5.051 27.203 8.594 1 92.69 111 ILE B N 1
ATOM 2055 C CA . ILE B 1 111 ? 5.035 26.719 9.977 1 92.69 111 ILE B CA 1
ATOM 2056 C C . ILE B 1 111 ? 6.43 26.844 10.578 1 92.69 111 ILE B C 1
ATOM 2058 O O . ILE B 1 111 ? 6.621 27.531 11.586 1 92.69 111 ILE B O 1
ATOM 2062 N N . VAL B 1 112 ? 7.461 26.328 9.961 1 89.19 112 VAL B N 1
ATOM 2063 C CA . VAL B 1 112 ? 8.797 26.234 10.539 1 89.19 112 VAL B CA 1
ATOM 2064 C C . VAL B 1 112 ? 9.484 27.594 10.492 1 89.19 112 VAL B C 1
ATOM 2066 O O . VAL B 1 112 ? 10.016 28.062 11.5 1 89.19 112 VAL B O 1
ATOM 2069 N N . LYS B 1 113 ? 9.43 28.297 9.414 1 86.75 113 LYS B N 1
ATOM 2070 C CA . LYS B 1 113 ? 10.148 29.562 9.242 1 86.75 113 LYS B CA 1
ATOM 2071 C C . LYS B 1 113 ? 9.445 30.703 9.953 1 86.75 113 LYS B C 1
ATOM 2073 O O . LYS B 1 113 ? 10.078 31.688 10.336 1 86.75 113 LYS B O 1
ATOM 2078 N N . ASN B 1 114 ? 8.211 30.656 10.125 1 77.25 114 ASN B N 1
ATOM 2079 C CA . ASN B 1 114 ? 7.473 31.766 10.734 1 77.25 114 ASN B CA 1
ATOM 2080 C C . ASN B 1 114 ? 7.461 31.656 12.258 1 77.25 114 ASN B C 1
ATOM 2082 O O . ASN B 1 114 ? 7.008 32.562 12.938 1 77.25 114 ASN B O 1
ATOM 2086 N N . GLY B 1 115 ? 8.164 30.703 12.789 1 66.62 115 GLY B N 1
ATOM 2087 C CA . GLY B 1 115 ? 8.312 30.578 14.234 1 66.62 115 GLY B CA 1
ATOM 2088 C C . GLY B 1 115 ? 6.992 30.328 14.945 1 66.62 115 GLY B C 1
ATOM 2089 O O . GLY B 1 115 ? 6.871 30.578 16.141 1 66.62 115 GLY B O 1
ATOM 2090 N N . LEU B 1 116 ? 5.941 30.188 14.242 1 59.25 116 LEU B N 1
ATOM 2091 C CA . LEU B 1 116 ? 4.637 30.078 14.883 1 59.25 116 LEU B CA 1
ATOM 2092 C C . LEU B 1 116 ? 4.445 28.688 15.492 1 59.25 116 LEU B C 1
ATOM 2094 O O . LEU B 1 116 ? 3.549 28.484 16.312 1 59.25 116 LEU B O 1
ATOM 2098 N N . SER B 1 117 ? 5.289 27.734 15.031 1 61.47 117 SER B N 1
ATOM 2099 C CA . SER B 1 117 ? 5.152 26.406 15.641 1 61.47 117 SER B CA 1
ATOM 2100 C C . SER B 1 117 ? 6.461 25.969 16.281 1 61.47 117 SER B C 1
ATOM 2102 O O . SER B 1 117 ? 7.535 26.156 15.703 1 61.47 117 SER B O 1
ATOM 2104 N N . PRO B 1 118 ? 6.316 25.641 17.625 1 58.56 118 PRO B N 1
ATOM 2105 C CA . PRO B 1 118 ? 7.512 25.047 18.234 1 58.56 118 PRO B CA 1
ATOM 2106 C C . PRO B 1 118 ? 8.023 23.844 17.453 1 58.56 118 PRO B C 1
ATOM 2108 O O . PRO B 1 118 ? 7.273 23.219 16.688 1 58.56 118 PRO B O 1
ATOM 2111 N N . VAL B 1 119 ? 9.367 23.719 17.328 1 59.5 119 VAL B N 1
ATOM 2112 C CA . VAL B 1 119 ? 9.992 22.578 16.688 1 59.5 119 VAL B CA 1
ATOM 2113 C C . VAL B 1 119 ? 9.273 21.281 17.094 1 59.5 119 VAL B C 1
ATOM 2115 O O . VAL B 1 119 ? 9.047 20.406 16.266 1 59.5 119 VAL B O 1
ATOM 2118 N N . ASP B 1 120 ? 8.828 21.156 18.375 1 65.12 120 ASP B N 1
ATOM 2119 C CA . ASP B 1 120 ? 8.023 20.078 18.938 1 65.12 120 ASP B CA 1
ATOM 2120 C C . ASP B 1 120 ? 6.699 20.594 19.484 1 65.12 120 ASP B C 1
ATOM 2122 O O . ASP B 1 120 ? 6.68 21.453 20.359 1 65.12 120 ASP B O 1
ATOM 2126 N N . PHE B 1 121 ? 5.66 20.266 18.828 1 75.56 121 PHE B N 1
ATOM 2127 C CA . PHE B 1 121 ? 4.336 20.672 19.281 1 75.56 121 PHE B CA 1
ATOM 2128 C C . PHE B 1 121 ? 4.078 20.188 20.703 1 75.56 121 PHE B C 1
ATOM 2130 O O . PHE B 1 121 ? 4.469 19.062 21.062 1 75.56 121 PHE B O 1
ATOM 2137 N N . LYS B 1 122 ? 3.742 21.125 21.547 1 76.5 122 LYS B N 1
ATOM 2138 C CA . LYS B 1 122 ? 3.295 20.688 22.859 1 76.5 122 LYS B CA 1
ATOM 2139 C C . LYS B 1 122 ? 2.041 19.828 22.75 1 76.5 122 LYS B C 1
ATOM 2141 O O . LYS B 1 122 ? 1.34 19.859 21.75 1 76.5 122 LYS B O 1
ATOM 2146 N N . GLU B 1 123 ? 1.889 19 23.75 1 75.56 123 GLU B N 1
ATOM 2147 C CA . GLU B 1 123 ? 0.711 18.141 23.781 1 75.56 123 GLU B CA 1
ATOM 2148 C C . GLU B 1 123 ? -0.567 18.953 23.562 1 75.56 123 GLU B C 1
ATOM 2150 O O . GLU B 1 123 ? -0.76 20 24.172 1 75.56 123 GLU B O 1
ATOM 2155 N N . GLY B 1 124 ? -1.331 18.594 22.594 1 81.69 124 GLY B N 1
ATOM 2156 C CA . GLY B 1 124 ? -2.627 19.219 22.375 1 81.69 124 GLY B CA 1
ATOM 2157 C C . GLY B 1 124 ? -2.586 20.344 21.359 1 81.69 124 GLY B C 1
ATOM 2158 O O . GLY B 1 124 ? -3.629 20.812 20.906 1 81.69 124 GLY B O 1
ATOM 2159 N N . MET B 1 125 ? -1.418 20.75 21.047 1 88.12 125 MET B N 1
ATOM 2160 C CA . MET B 1 125 ? -1.32 21.844 20.078 1 88.12 125 MET B CA 1
ATOM 2161 C C . MET B 1 125 ? -1.502 21.328 18.656 1 88.12 125 MET B C 1
ATOM 2163 O O . MET B 1 125 ? -1.021 20.25 18.312 1 88.12 125 MET B O 1
ATOM 2167 N N . VAL B 1 126 ? -2.23 22.156 17.906 1 93.69 126 VAL B N 1
ATOM 2168 C CA . VAL B 1 126 ? -2.475 21.812 16.516 1 93.69 126 VAL B CA 1
ATOM 2169 C C . VAL B 1 126 ? -2.135 22.984 15.617 1 93.69 126 VAL B C 1
ATOM 2171 O O . VAL B 1 126 ? -1.908 24.109 16.094 1 93.69 126 VAL B O 1
ATOM 2174 N N . ILE B 1 127 ? -2.006 22.734 14.375 1 94.56 127 ILE B N 1
ATOM 2175 C CA . ILE B 1 127 ? -1.713 23.781 13.391 1 94.56 127 ILE B CA 1
ATOM 2176 C C . ILE B 1 127 ? -2.965 24.609 13.133 1 94.56 127 ILE B C 1
ATOM 2178 O O . ILE B 1 127 ? -3.984 24.094 12.68 1 94.56 127 ILE B O 1
ATOM 2182 N N . LYS B 1 128 ? -2.795 25.875 13.367 1 92.5 128 LYS B N 1
ATOM 2183 C CA . LYS B 1 128 ? -3.918 26.781 13.164 1 92.5 128 LYS B CA 1
ATOM 2184 C C . LYS B 1 128 ? -3.543 27.922 12.211 1 92.5 128 LYS B C 1
ATOM 2186 O O . LYS B 1 128 ? -4.375 28.766 11.891 1 92.5 128 LYS B O 1
ATOM 2191 N N . ASN B 1 129 ? -2.311 27.875 11.742 1 92.88 129 ASN B N 1
ATOM 2192 C CA . ASN B 1 129 ? -1.812 28.922 10.844 1 92.88 129 ASN B CA 1
ATOM 2193 C C . ASN B 1 129 ? -2.625 28.984 9.555 1 92.88 129 ASN B C 1
ATOM 2195 O O . ASN B 1 129 ? -2.631 28.047 8.773 1 92.88 129 ASN B O 1
ATOM 2199 N N . MET B 1 130 ? -3.232 30.141 9.273 1 93.38 130 MET B N 1
ATOM 2200 C CA . MET B 1 130 ? -4.16 30.281 8.156 1 93.38 130 MET B CA 1
ATOM 2201 C C . MET B 1 130 ? -3.416 30.234 6.824 1 93.38 130 MET B C 1
ATOM 2203 O O . MET B 1 130 ? -3.959 29.766 5.82 1 93.38 130 MET B O 1
ATOM 2207 N N . SER B 1 131 ? -2.186 30.703 6.824 1 94.12 131 SER B N 1
ATOM 2208 C CA . SER B 1 131 ? -1.391 30.594 5.605 1 94.12 131 SER B CA 1
ATOM 2209 C C . SER B 1 131 ? -1.199 29.141 5.199 1 94.12 131 SER B C 1
ATOM 2211 O O . SER B 1 131 ? -1.323 28.797 4.023 1 94.12 131 SER B O 1
ATOM 2213 N N . PHE B 1 132 ? -0.952 28.328 6.199 1 96.38 132 PHE B N 1
ATOM 2214 C CA . PHE B 1 132 ? -0.797 26.906 5.926 1 96.38 132 PHE B CA 1
ATOM 2215 C C . PHE B 1 132 ? -2.125 26.281 5.5 1 96.38 132 PHE B C 1
ATOM 2217 O O . PHE B 1 132 ? -2.189 25.562 4.5 1 96.38 132 PHE B O 1
ATOM 2224 N N . ILE B 1 133 ? -3.137 26.578 6.23 1 96.25 133 ILE B N 1
ATOM 2225 C CA . ILE B 1 133 ? -4.445 25.969 6 1 96.25 133 ILE B CA 1
ATOM 2226 C C . ILE B 1 133 ? -4.93 26.312 4.59 1 96.25 133 ILE B C 1
ATOM 2228 O O . ILE B 1 133 ? -5.312 25.422 3.826 1 96.25 133 ILE B O 1
ATOM 2232 N N . ASN B 1 134 ? -4.809 27.547 4.238 1 95.5 134 ASN B N 1
ATOM 2233 C CA . ASN B 1 134 ? -5.254 27.969 2.916 1 95.5 134 ASN B CA 1
ATOM 2234 C C . ASN B 1 134 ? -4.359 27.422 1.812 1 95.5 134 ASN B C 1
ATOM 2236 O O . ASN B 1 134 ? -4.848 27.016 0.757 1 95.5 134 ASN B O 1
ATOM 2240 N N . GLY B 1 135 ? -3.096 27.422 2.072 1 95.69 135 GLY B N 1
ATOM 2241 C CA . GLY B 1 135 ? -2.156 26.891 1.103 1 95.69 135 GLY B CA 1
ATOM 2242 C C . GLY B 1 135 ? -2.357 25.406 0.837 1 95.69 135 GLY B C 1
ATOM 2243 O O . GLY B 1 135 ? -2.301 24.969 -0.311 1 95.69 135 GLY B O 1
ATOM 2244 N N . ALA B 1 136 ? -2.598 24.672 1.891 1 95.94 136 ALA B N 1
ATOM 2245 C CA . ALA B 1 136 ? -2.84 23.234 1.753 1 95.94 136 ALA B CA 1
ATOM 2246 C C . ALA B 1 136 ? -4.121 22.969 0.969 1 95.94 136 ALA B C 1
ATOM 2248 O O . ALA B 1 136 ? -4.148 22.109 0.086 1 95.94 136 ALA B O 1
ATOM 2249 N N . ASP B 1 137 ? -5.137 23.734 1.259 1 93.94 137 ASP B N 1
ATOM 2250 C CA . ASP B 1 137 ? -6.395 23.609 0.524 1 93.94 137 ASP B CA 1
ATOM 2251 C C . ASP B 1 137 ? -6.184 23.859 -0.967 1 93.94 137 ASP B C 1
ATOM 2253 O O . ASP B 1 137 ? -6.695 23.125 -1.806 1 93.94 137 ASP B O 1
ATOM 2257 N N . GLU B 1 138 ? -5.438 24.859 -1.254 1 93.06 138 GLU B N 1
ATOM 2258 C CA . GLU B 1 138 ? -5.195 25.219 -2.646 1 93.06 138 GLU B CA 1
ATOM 2259 C C . GLU B 1 138 ? -4.41 24.125 -3.371 1 93.06 138 GLU B C 1
ATOM 2261 O O . GLU B 1 138 ? -4.789 23.703 -4.465 1 93.06 138 GLU B O 1
ATOM 2266 N N . LEU B 1 139 ? -3.381 23.688 -2.725 1 93.69 139 LEU B N 1
ATOM 2267 C CA . LEU B 1 139 ? -2.535 22.672 -3.342 1 93.69 139 LEU B CA 1
ATOM 2268 C C . LEU B 1 139 ? -3.314 21.375 -3.564 1 93.69 139 LEU B C 1
ATOM 2270 O O . LEU B 1 139 ? -3.23 20.766 -4.637 1 93.69 139 LEU B O 1
ATOM 2274 N N . ILE B 1 140 ? -4.09 20.938 -2.623 1 92.75 140 ILE B N 1
ATOM 2275 C CA . ILE B 1 140 ? -4.77 19.641 -2.674 1 92.75 140 ILE B CA 1
ATOM 2276 C C . ILE B 1 140 ? -5.953 19.719 -3.635 1 92.75 140 ILE B C 1
ATOM 2278 O O . ILE B 1 140 ? -6.18 18.797 -4.43 1 92.75 140 ILE B O 1
ATOM 2282 N N . THR B 1 141 ? -6.672 20.812 -3.615 1 87.5 141 THR B N 1
ATOM 2283 C CA . THR B 1 141 ? -7.836 20.953 -4.484 1 87.5 141 THR B CA 1
ATOM 2284 C C . THR B 1 141 ? -7.41 21.109 -5.941 1 87.5 141 THR B C 1
ATOM 2286 O O . THR B 1 141 ? -8.133 20.688 -6.852 1 87.5 141 THR B O 1
ATOM 2289 N N . GLN B 1 142 ? -6.227 21.656 -6.195 1 84.62 142 GLN B N 1
ATOM 2290 C CA . GLN B 1 142 ? -5.719 21.828 -7.551 1 84.62 142 GLN B CA 1
ATOM 2291 C C . GLN B 1 142 ? -5.207 20.5 -8.117 1 84.62 142 GLN B C 1
ATOM 2293 O O . GLN B 1 142 ? -5.219 20.297 -9.336 1 84.62 142 GLN B O 1
ATOM 2298 N N . ASN B 1 143 ? -4.566 19.703 -7.289 1 74.94 143 ASN B N 1
ATOM 2299 C CA . ASN B 1 143 ? -3.945 18.453 -7.73 1 74.94 143 ASN B CA 1
ATOM 2300 C C . ASN B 1 143 ? -4.891 17.266 -7.574 1 74.94 143 ASN B C 1
ATOM 2302 O O . ASN B 1 143 ? -4.672 16.203 -8.172 1 74.94 143 ASN B O 1
ATOM 2306 N N . GLY B 1 144 ? -5.809 17.375 -6.719 1 63.78 144 GLY B N 1
ATOM 2307 C CA . GLY B 1 144 ? -6.734 16.281 -6.508 1 63.78 144 GLY B CA 1
ATOM 2308 C C . GLY B 1 144 ? -7.969 16.359 -7.383 1 63.78 144 GLY B C 1
ATOM 2309 O O . GLY B 1 144 ? -8.289 17.422 -7.922 1 63.78 144 GLY B O 1
ATOM 2310 N N . ASP B 1 145 ? -8.32 15.305 -8.094 1 57.62 145 ASP B N 1
ATOM 2311 C CA . ASP B 1 145 ? -9.648 15.312 -8.688 1 57.62 145 ASP B CA 1
ATOM 2312 C C . ASP B 1 145 ? -10.703 15.742 -7.672 1 57.62 145 ASP B C 1
ATOM 2314 O O . ASP B 1 145 ? -11.797 15.164 -7.629 1 57.62 145 ASP B O 1
ATOM 2318 N N . PHE B 1 146 ? -10.391 16.422 -6.781 1 50.75 146 PHE B N 1
ATOM 2319 C CA . PHE B 1 146 ? -11.312 16.844 -5.73 1 50.75 146 PHE B CA 1
ATOM 2320 C C . PHE B 1 146 ? -12.359 17.812 -6.27 1 50.75 146 PHE B C 1
ATOM 2322 O O . PHE B 1 146 ? -13.25 18.234 -5.539 1 50.75 146 PHE B O 1
ATOM 2329 N N . ILE B 1 147 ? -12.344 18.172 -7.504 1 39.53 147 ILE B N 1
ATOM 2330 C CA . ILE B 1 147 ? -13.445 19.016 -7.941 1 39.53 147 ILE B CA 1
ATOM 2331 C C . ILE B 1 147 ? -14.695 18.172 -8.156 1 39.53 147 ILE B C 1
ATOM 2333 O O . ILE B 1 147 ? -14.641 17.125 -8.805 1 39.53 147 ILE B O 1
#

Organism: Komagataella phaffii (strain GS115 / ATCC 20864) (NCBI:txid644223)

Solvent-accessible surface area (backbone atoms only — not comparable to full-atom values): 16036 Å² total; per-residue (Å²): 113,57,41,35,41,38,32,28,43,67,83,72,42,45,28,35,28,37,55,43,64,77,69,56,71,90,41,75,84,28,37,55,64,49,35,86,38,67,65,42,51,52,53,48,50,42,51,54,52,41,33,52,45,45,26,72,77,35,82,91,33,45,55,38,34,39,29,30,78,64,31,20,41,38,45,46,73,50,96,81,39,35,35,41,37,39,36,32,42,47,83,58,76,88,52,64,67,56,52,47,42,50,42,69,62,37,41,44,60,49,35,60,70,60,62,74,40,62,98,65,67,53,91,88,49,60,74,74,55,60,68,44,53,52,49,50,50,50,54,47,49,71,73,37,86,65,115,130,50,38,38,40,37,32,27,43,66,83,72,42,45,29,34,29,36,54,45,61,78,73,56,70,88,41,76,83,28,36,53,64,48,34,85,37,69,65,41,51,49,51,49,51,41,50,52,52,43,34,52,46,45,27,72,77,36,82,88,34,46,56,34,34,38,28,29,78,71,30,21,42,39,47,45,75,49,96,82,40,36,35,43,38,40,37,32,45,45,84,59,75,87,53,64,66,56,52,47,42,51,43,69,63,37,42,44,58,49,34,59,70,61,63,76,42,62,98,65,68,55,91,89,49,60,72,73,56,60,66,43,54,52,48,50,50,50,54,47,51,71,72,37,86,68,112

Foldseek 3Di:
DAKKKWKAAQVLFTQKIAACVVVDDDDPVGIPVPRPPPVSNVVSVVLVVVQVVQCVVDPPDGDAKDADQAWIWGWDADPRRMIIIMIHGRPDDHCSVLVCCLVVVQCCVQPVVVVVADSDHDPPHHDDGVSSRVVNSVSCVVRDPSD/DAKKKWKAAQVLFTQKIAACVVVDDDDPCGIPVPRPPPVSNVVSVVLVVVQVVQCVVDPPDGDAKDADQAWIWGWDADPRRMIIIMIHGRPDDHCSVLVCCLVVVQCCVQPVVVVVADSDHDPPHHDDGVSSSVVNCVSCVVRPPSD

Nearest PDB structures (foldseek):
  7u05-assembly1_G  TM=8.726E-01  e=8.041E-12  Saccharomyces cerevisiae
  3cue-assembly4_U  TM=8.237E-01  e=2.434E-11  unclassified
  7e2d-assembly1_D  TM=8.489E-01  e=1.134E-10  Saccharomyces cerevisiae S288C
  2j3t-assembly1_C  TM=8.298E-01  e=5.615E-10  Mus musculus
  2j3t-assembly1_D  TM=7.068E-01  e=7.795E-06  Homo sapiens

Secondary structure (DSSP, 8-state):
---EEEEE-TTS-EEEEEE-TT-PPSSTTTBSSSTTSHHHHHHHHHHHHHHHHHHHHSTT--EEEEEESS-EEEEEE-TTS-EEEEEE-TT----HHHHHHIIIIIIIIIIITTT-S-SSPPTT-----HHHHHHHHHHHHHHSS--/---EEEEE-TTS-EEEEEE-TT-PPSSTTTBSSSTTSHHHHHHHHHHHHHHHHHHHHSTT--EEEEEESS-EEEEEE-TTS-EEEEEE-TT----HHHHHHIIIIIIIIIIITTT-S-SSPPTT-----HHHHHHHHHHHHHHSS--

InterPro domains:
  IPR007233 Trafficking protein particle complex subunit [PF04099] (2-141)
  IPR007233 Trafficking protein particle complex subunit [PTHR23249] (2-142)
  IPR007233 Trafficking protein particle complex subunit [SM01399] (2-143)
  IPR011012 Longin-like domain superfamily [SSF64356] (2-141)

Radius of gyration: 21.46 Å; Cα contacts (8 Å, |Δi|>4): 509; chains: 2; bounding box: 36×63×46 Å

Sequence (294 aa):
MIYSFWIFDRHCNCIYNRDFAQHKPASKDTVNRNNDKDEAKLLFGAIFSMSRLSSKLSDGNVLQSFRTGKYKAHLKETATGLRFILISDSNVGDLSGLLNQLYSDLYLNTIVKNGLSPVDFKEGMVIKNMSFINGADELITQNGDFIMIYSFWIFDRHCNCIYNRDFAQHKPASKDTVNRNNDKDEAKLLFGAIFSMSRLSSKLSDGNVLQSFRTGKYKAHLKETATGLRFILISDSNVGDLSGLLNQLYSDLYLNTIVKNGLSPVDFKEGMVIKNMSFINGADELITQNGDFI